Protein AF-A0A323U7I7-F1 (afdb_monomer)

Mean predicted aligned error: 14.24 Å

Solvent-accessible surface area (backbone atoms only — not comparable to full-atom values): 17109 Å² total; per-residue (Å²): 130,80,82,79,78,78,82,74,81,82,92,64,80,62,98,59,80,50,57,66,50,78,60,39,43,62,84,28,41,72,51,46,87,83,36,61,70,54,51,51,47,24,51,53,45,45,58,72,45,59,48,69,57,44,34,52,50,50,53,69,70,54,74,81,67,81,91,43,55,67,62,37,53,54,49,46,67,75,39,44,38,52,53,50,35,29,60,36,43,47,50,79,52,74,70,50,43,25,62,64,53,71,44,56,68,67,58,55,53,50,52,33,56,75,68,68,53,46,74,54,55,68,73,57,51,50,62,67,60,64,79,67,78,89,79,85,84,63,64,53,77,46,80,57,98,92,43,38,33,36,38,31,88,86,72,48,77,38,46,29,40,76,68,86,73,92,47,74,43,77,48,91,70,88,73,63,70,37,52,50,68,51,56,52,48,35,30,44,77,68,74,45,49,75,31,67,87,45,44,67,65,49,48,45,54,54,21,54,78,68,70,44,68,60,41,74,37,92,88,40,90,95,42,38,32,35,46,42,66,60,50,27,73,54,60,33,57,69,45,46,55,48,38,52,43,71,72,36,78,78,74,50,97,48,59,22,80,92,69,77,38,67,60,80,49,94,84,80,72,96,61,90,73,74,83,78,86,80,80,80,130

Secondary structure (DSSP, 8-state):
----PPPPPP----SS--HHHHTS-GGGBTTGGG-HHHHHHHHHHHHHS-HHHHHHHHHHHS--SGGGHHHHHHHHHHHHHHHHHHHHT-SS-HHHHHHHHT--HHHHHHHHHHTT--B--HHHHHHHTT-S--PPP-EEEEEETTEEEEEETTS-EEEEEE-SSS-EEE-SS---EEEHHHHHHHHHHTT-GGGTTTHHHHHHHHHHHTT---EE-SSSTT-EEEEHHHHHHHH-HHHHHHHHHHH-TT--TTEETTTTEETT-TTS--SPPPP------

Radius of gyration: 23.62 Å; Cα contacts (8 Å, |Δi|>4): 304; chains: 1; bounding box: 62×39×75 Å

Sequence (281 aa):
MPPTLCPLPPAGLPPTPPIWQHLIRWHEWLNRAEMPLLERQVWEFSYRMPPEAAIAHIRTWRPRGEIRSREASEFWAHHRAMALYALLARPGTFSALERDLGLSPSVLYHLLDDWKIKHITLDRLQRIQAEGHRGVYEGQLSWEGGCYLLRTDDWQVLQVRYTHYGTWVVDDEGGELLQGIHAVRAAALSGSARLKGDLIPLLRVIGAERGMRLLPHPKKSGEWLIPRALLEELFGPETIERVCRELNLCNCAFWSDARLGCGMGHKELTGPRCPDFGGLS

Foldseek 3Di:
DPPDPDDQPDDDQPPDQALLLLVFQVVQFPCCVVPVPLVVLLVSDSRRDDLLVLLVVLQVPADDDPVPPVVNVVVCVVCVSSLSNNQRSDADDSVVSCVSNVHDPVVVVVSCVVVVTRGDDLVVVCVVVVPDDDDDFDADWDDDPNFIWGQGPVRDTFTWDDLLPPDIDGCPDDADWDKVVLQCQLCVVSVNNSNNPCRVSSLCVSCVVVVRHWAADPPDPPMIIGGPVSSCSSRNPVSSVVSCCVQCVPVDSQRDSVVSGGNVPPPDDPDDDDPDPPDDD

pLDDT: mean 70.83, std 16.61, range [27.67, 93.12]

Nearest PDB structures (foldseek):
  3wtw-assembly1_C  TM=4.347E-01  e=4.589E+00  Homo sapiens
  6hk1-assembly1_A  TM=4.776E-01  e=6.651E+00  Methanothermococcus thermolithotrophicus

Structure (mmCIF, N/CA/C/O backbone):
data_AF-A0A323U7I7-F1
#
_entry.id   AF-A0A323U7I7-F1
#
loop_
_atom_site.group_PDB
_atom_site.id
_atom_site.type_symbol
_atom_site.label_atom_id
_atom_site.label_alt_id
_atom_site.label_comp_id
_atom_site.label_asym_id
_atom_site.label_entity_id
_atom_site.label_seq_id
_atom_site.pdbx_PDB_ins_code
_atom_site.Cartn_x
_atom_site.Cartn_y
_atom_site.Cartn_z
_atom_site.occupancy
_atom_site.B_iso_or_equiv
_atom_site.auth_seq_id
_atom_site.auth_comp_id
_atom_site.auth_asym_id
_atom_site.auth_atom_id
_atom_site.pdbx_PDB_model_num
ATOM 1 N N . MET A 1 1 ? 26.177 -8.627 -32.112 1.00 34.00 1 MET A N 1
ATOM 2 C CA . MET A 1 1 ? 26.061 -9.396 -30.855 1.00 34.00 1 MET A CA 1
ATOM 3 C C . MET A 1 1 ? 24.727 -9.034 -30.225 1.00 34.00 1 MET A C 1
ATOM 5 O O . MET A 1 1 ? 24.478 -7.838 -30.121 1.00 34.00 1 MET A O 1
ATOM 9 N N . PRO A 1 2 ? 23.848 -9.993 -29.889 1.00 32.19 2 PRO A N 1
ATOM 10 C CA . PRO A 1 2 ? 22.669 -9.672 -29.090 1.00 32.19 2 PRO A CA 1
ATOM 11 C C . PRO A 1 2 ? 23.139 -9.130 -27.729 1.00 32.19 2 PRO A C 1
ATOM 13 O O . PRO A 1 2 ? 24.162 -9.607 -27.227 1.00 32.19 2 PRO A O 1
ATOM 16 N N . PRO A 1 3 ? 22.464 -8.128 -27.142 1.00 36.62 3 PRO A N 1
ATOM 17 C CA . PRO A 1 3 ? 22.789 -7.689 -25.795 1.00 36.62 3 PRO A CA 1
ATOM 18 C C . PRO A 1 3 ? 22.603 -8.875 -24.849 1.00 36.62 3 PRO A C 1
ATOM 20 O O . PRO A 1 3 ? 21.540 -9.494 -24.803 1.00 36.62 3 PRO A O 1
ATOM 23 N N . THR A 1 4 ? 23.670 -9.224 -24.138 1.00 37.94 4 THR A N 1
ATOM 24 C CA . THR A 1 4 ? 23.668 -10.252 -23.104 1.00 37.94 4 THR A CA 1
ATOM 25 C C . THR A 1 4 ? 22.594 -9.887 -22.082 1.00 37.94 4 THR A C 1
ATOM 27 O O . THR A 1 4 ? 22.708 -8.865 -21.408 1.00 37.94 4 THR A O 1
ATOM 30 N N . LEU A 1 5 ? 21.529 -10.688 -22.001 1.00 42.25 5 LEU A N 1
ATOM 31 C CA . LEU A 1 5 ? 20.490 -10.541 -20.986 1.00 42.25 5 LEU A CA 1
ATOM 32 C C . LEU A 1 5 ? 21.161 -10.593 -19.608 1.00 42.25 5 LEU A C 1
ATOM 34 O O . LEU A 1 5 ? 21.779 -11.600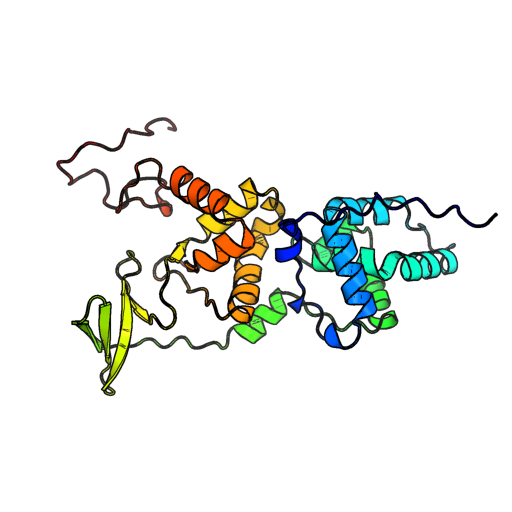 -19.255 1.00 42.25 5 LEU A O 1
ATOM 38 N N . CYS A 1 6 ? 21.085 -9.499 -18.847 1.00 44.69 6 CYS A N 1
ATOM 39 C CA . CYS A 1 6 ? 21.601 -9.475 -17.484 1.00 44.69 6 CYS A CA 1
ATOM 40 C C . CYS A 1 6 ? 20.821 -10.488 -16.629 1.00 44.69 6 CYS A C 1
ATOM 42 O O . CYS A 1 6 ? 19.587 -10.488 -16.663 1.00 44.69 6 CYS A O 1
ATOM 44 N N . PRO A 1 7 ? 21.507 -11.349 -15.860 1.00 46.31 7 PRO A N 1
ATOM 45 C CA . PRO A 1 7 ? 20.840 -12.376 -15.078 1.00 46.31 7 PRO A CA 1
ATOM 46 C C . PRO A 1 7 ? 20.005 -11.739 -13.962 1.00 46.31 7 PRO A C 1
ATOM 48 O O . PRO A 1 7 ? 20.488 -10.910 -13.191 1.00 46.31 7 PRO A O 1
ATOM 51 N N . LEU A 1 8 ? 18.737 -12.145 -13.879 1.00 53.31 8 LEU A N 1
ATOM 52 C CA . LEU A 1 8 ? 17.881 -11.869 -12.726 1.00 53.31 8 LEU A CA 1
ATOM 53 C C . LEU A 1 8 ? 18.436 -12.611 -11.491 1.00 53.31 8 LEU A C 1
ATOM 55 O O . LEU A 1 8 ? 18.995 -13.700 -11.647 1.00 53.31 8 LEU A O 1
ATOM 59 N N . PRO A 1 9 ? 18.275 -12.073 -10.266 1.00 47.00 9 PRO A N 1
ATOM 60 C CA . PRO A 1 9 ? 18.650 -12.789 -9.047 1.00 47.00 9 PRO A CA 1
ATOM 61 C C . PRO A 1 9 ? 17.881 -14.122 -8.919 1.00 47.00 9 PRO A C 1
ATOM 63 O O . PRO A 1 9 ? 16.760 -14.232 -9.436 1.00 47.00 9 PRO A O 1
ATOM 66 N N . PRO A 1 10 ? 18.470 -15.141 -8.260 1.00 49.22 10 PRO A N 1
ATOM 67 C CA . PRO A 1 10 ? 17.921 -16.494 -8.209 1.00 49.22 10 PRO A CA 1
ATOM 68 C C . PRO A 1 10 ? 16.535 -16.536 -7.556 1.00 49.22 10 PRO A C 1
ATOM 70 O O . PRO A 1 10 ? 16.264 -15.854 -6.569 1.00 49.22 10 PRO A O 1
ATOM 73 N N . ALA A 1 11 ? 15.655 -17.363 -8.122 1.00 50.25 11 ALA A N 1
ATOM 74 C CA . ALA A 1 11 ? 14.291 -17.553 -7.652 1.00 50.25 11 ALA A CA 1
ATOM 75 C C . ALA A 1 11 ? 14.265 -18.465 -6.414 1.00 50.25 11 ALA A C 1
ATOM 77 O O . ALA A 1 11 ? 14.278 -19.686 -6.531 1.00 50.25 11 ALA A O 1
ATOM 78 N N . GLY A 1 12 ? 14.205 -17.864 -5.229 1.00 51.09 12 GLY A N 1
ATOM 79 C CA . GLY A 1 12 ? 13.669 -18.503 -4.030 1.00 51.09 12 GLY A CA 1
ATOM 80 C C . GLY A 1 12 ? 12.435 -17.724 -3.598 1.00 51.09 12 GLY A C 1
ATOM 81 O O . GLY A 1 12 ? 12.554 -16.544 -3.281 1.00 51.09 12 GLY A O 1
ATOM 82 N N . LEU A 1 13 ? 11.252 -18.340 -3.634 1.00 49.47 13 LEU A N 1
ATOM 83 C CA . LEU A 1 13 ? 10.053 -17.730 -3.057 1.00 49.47 13 LEU A CA 1
ATOM 84 C C . LEU A 1 13 ? 10.169 -17.838 -1.527 1.00 49.47 13 LEU A C 1
ATOM 86 O O . LEU A 1 13 ? 10.257 -18.962 -1.025 1.00 49.47 13 LEU A O 1
ATOM 90 N N . PRO A 1 14 ? 10.211 -16.727 -0.772 1.00 52.16 14 PRO A N 1
ATOM 91 C CA . PRO A 1 14 ? 10.150 -16.796 0.681 1.00 52.16 14 PRO A CA 1
ATOM 92 C C . PRO A 1 14 ? 8.801 -17.404 1.125 1.00 52.16 14 PRO A C 1
ATOM 94 O O . PRO A 1 14 ? 7.787 -17.182 0.459 1.00 52.16 14 PRO A O 1
ATOM 97 N N . PRO A 1 15 ? 8.767 -18.163 2.239 1.00 52.19 15 PRO A N 1
ATOM 98 C CA . PRO A 1 15 ? 7.558 -18.839 2.731 1.00 52.19 15 PRO A CA 1
ATOM 99 C C . PRO A 1 15 ? 6.449 -17.861 3.147 1.00 52.19 15 PRO A C 1
ATOM 101 O O . PRO A 1 15 ? 5.277 -18.227 3.149 1.00 52.19 15 PRO A O 1
ATOM 104 N N . THR A 1 16 ? 6.820 -16.611 3.428 1.00 56.81 16 THR A N 1
ATOM 105 C CA . THR A 1 16 ? 5.910 -15.491 3.660 1.00 56.81 16 THR A CA 1
ATOM 106 C C . THR A 1 16 ? 6.245 -14.400 2.652 1.00 56.81 16 THR A C 1
ATOM 108 O O . THR A 1 16 ? 7.430 -14.085 2.479 1.00 56.81 16 THR A O 1
ATOM 111 N N . PRO A 1 17 ? 5.254 -13.818 1.961 1.00 63.44 17 PRO A N 1
ATOM 112 C CA . PRO A 1 17 ? 5.526 -12.702 1.081 1.00 63.44 17 PRO A CA 1
ATOM 113 C C . PRO A 1 17 ? 6.178 -11.538 1.828 1.00 63.44 17 PRO A C 1
ATOM 115 O O . PRO A 1 17 ? 5.821 -11.249 2.971 1.00 63.44 17 PRO A O 1
ATOM 118 N N . PRO A 1 18 ? 7.156 -10.865 1.208 1.00 72.38 18 PRO A N 1
ATOM 119 C CA . PRO A 1 18 ? 7.785 -9.729 1.844 1.00 72.38 18 PRO A CA 1
ATOM 120 C C . PRO A 1 18 ? 6.776 -8.593 2.010 1.00 72.38 18 PRO A C 1
ATOM 122 O O . PRO A 1 18 ? 5.910 -8.382 1.161 1.00 72.38 18 PRO A O 1
ATOM 125 N N . ILE A 1 19 ? 6.925 -7.813 3.080 1.00 73.38 19 ILE A N 1
ATOM 126 C CA . ILE A 1 19 ? 5.934 -6.807 3.474 1.00 73.38 19 ILE A CA 1
ATOM 127 C C . ILE A 1 19 ? 5.552 -5.820 2.364 1.00 73.38 19 ILE A C 1
ATOM 129 O O . ILE A 1 19 ? 4.391 -5.440 2.224 1.00 73.38 19 ILE A O 1
ATOM 133 N N . TRP A 1 20 ? 6.509 -5.428 1.523 1.00 74.38 20 TRP A N 1
ATOM 134 C CA . TRP A 1 20 ? 6.249 -4.493 0.432 1.00 74.38 20 TRP A CA 1
ATOM 135 C C . TRP A 1 20 ? 5.261 -5.037 -0.603 1.00 74.38 20 TRP A C 1
ATOM 137 O O . TRP A 1 20 ? 4.668 -4.239 -1.322 1.00 74.38 20 TRP A O 1
ATOM 147 N N . GLN A 1 21 ? 5.050 -6.354 -0.677 1.00 78.50 21 GLN A N 1
ATOM 148 C CA . GLN A 1 21 ? 4.052 -6.957 -1.553 1.00 78.50 21 GLN A CA 1
ATOM 149 C C . GLN A 1 21 ? 2.623 -6.619 -1.121 1.00 78.50 21 GLN A C 1
ATOM 151 O O . GLN A 1 21 ? 1.782 -6.304 -1.963 1.00 78.50 21 GLN A O 1
ATOM 156 N N . HIS A 1 22 ? 2.364 -6.624 0.186 1.00 72.94 22 HIS A N 1
ATOM 157 C CA . HIS A 1 22 ? 1.068 -6.232 0.736 1.00 72.94 22 HIS A CA 1
ATOM 158 C C . HIS A 1 22 ? 0.767 -4.745 0.527 1.00 72.94 22 HIS A C 1
ATOM 160 O O . HIS A 1 22 ? -0.376 -4.312 0.622 1.00 72.94 22 HIS A O 1
ATOM 166 N N . LEU A 1 23 ? 1.802 -3.963 0.224 1.00 75.81 23 LEU A N 1
ATOM 167 C CA . LEU A 1 23 ? 1.734 -2.519 0.045 1.00 75.81 23 LEU A CA 1
ATOM 168 C C . LEU A 1 23 ? 1.791 -2.120 -1.441 1.00 75.81 23 LEU A C 1
ATOM 170 O O . LEU A 1 23 ? 1.942 -0.941 -1.764 1.00 75.81 23 LEU A O 1
ATOM 174 N N . ILE A 1 24 ? 1.654 -3.093 -2.351 1.00 85.50 24 ILE A N 1
ATOM 175 C CA . ILE A 1 24 ? 1.466 -2.842 -3.781 1.00 85.50 24 ILE A CA 1
ATOM 176 C C . ILE A 1 24 ? 0.054 -2.305 -4.006 1.00 85.50 24 ILE A C 1
ATOM 178 O O . ILE A 1 24 ? -0.938 -2.877 -3.555 1.00 85.50 24 ILE A O 1
ATOM 182 N N . ARG A 1 25 ? -0.048 -1.220 -4.773 1.00 83.69 25 ARG A N 1
ATOM 183 C CA . ARG A 1 25 ? -1.313 -0.558 -5.106 1.00 83.69 25 ARG A CA 1
ATOM 184 C C . ARG A 1 25 ? -2.086 -1.287 -6.202 1.00 83.69 25 ARG A C 1
ATOM 186 O O . ARG A 1 25 ? -2.377 -0.717 -7.247 1.00 83.69 25 ARG A O 1
ATOM 193 N N . TRP A 1 26 ? -2.416 -2.557 -5.986 1.00 83.12 26 TRP A N 1
ATOM 194 C CA . TRP A 1 26 ? -3.124 -3.382 -6.971 1.00 83.12 26 TRP A CA 1
ATOM 195 C C . TRP A 1 26 ? -4.449 -2.768 -7.439 1.00 83.12 26 TRP A C 1
ATOM 197 O O . TRP A 1 26 ? -4.767 -2.840 -8.622 1.00 83.12 26 TRP A O 1
ATOM 207 N N . HIS A 1 27 ? -5.164 -2.093 -6.540 1.00 77.12 27 HIS A N 1
ATOM 208 C CA . HIS A 1 27 ? -6.404 -1.362 -6.822 1.00 77.12 27 HIS A CA 1
ATOM 209 C C . HIS A 1 27 ? -6.248 -0.220 -7.835 1.00 77.12 27 HIS A C 1
ATOM 211 O O . HIS A 1 27 ? -7.225 0.208 -8.443 1.00 77.12 27 HIS A O 1
ATOM 217 N N . GLU A 1 28 ? -5.033 0.296 -8.034 1.00 79.44 28 GLU A N 1
ATOM 218 C CA . GLU A 1 28 ? -4.779 1.322 -9.040 1.00 79.44 28 GLU A CA 1
ATOM 219 C C . GLU A 1 28 ? -4.731 0.751 -10.469 1.00 79.44 28 GLU A C 1
ATOM 221 O O . GLU A 1 28 ? -4.793 1.517 -11.429 1.00 79.44 28 GLU A O 1
ATOM 226 N N . TRP A 1 29 ? -4.650 -0.576 -10.640 1.00 84.50 29 TRP A N 1
ATOM 227 C CA . TRP A 1 29 ? -4.684 -1.253 -11.939 1.00 84.50 29 TRP A CA 1
ATOM 228 C C . TRP A 1 29 ? -6.068 -1.863 -12.205 1.00 84.50 29 TRP A C 1
ATOM 230 O O . TRP A 1 29 ? -6.365 -3.002 -11.848 1.00 84.50 29 TRP A O 1
ATOM 240 N N . LEU A 1 30 ? -6.917 -1.098 -12.892 1.00 76.38 30 LEU A N 1
ATOM 241 C CA . LEU A 1 30 ? -8.350 -1.382 -13.023 1.00 76.38 30 LEU A CA 1
ATOM 242 C C . LEU A 1 30 ? -8.676 -2.619 -13.864 1.00 76.38 30 LEU A C 1
ATOM 244 O O . LEU A 1 30 ? -9.660 -3.299 -13.599 1.00 76.38 30 LEU A O 1
ATOM 248 N N . ASN A 1 31 ? -7.874 -2.910 -14.888 1.00 80.69 31 ASN A N 1
ATOM 249 C CA . ASN A 1 31 ? -8.093 -4.050 -15.779 1.00 80.69 31 ASN A CA 1
ATOM 250 C C . ASN A 1 31 ? -7.099 -5.194 -15.563 1.00 80.69 31 ASN A C 1
ATOM 252 O O . ASN A 1 31 ? -6.812 -5.959 -16.480 1.00 80.69 31 ASN A O 1
ATOM 256 N N . ARG A 1 32 ? -6.572 -5.325 -14.344 1.00 85.50 32 ARG A N 1
ATOM 257 C CA . ARG A 1 32 ? -5.625 -6.384 -13.975 1.00 85.50 32 ARG A CA 1
ATOM 258 C C . ARG A 1 32 ? -6.125 -7.788 -14.328 1.00 85.50 32 ARG A C 1
ATOM 260 O O . ARG A 1 32 ? -5.373 -8.569 -14.901 1.00 85.50 32 ARG A O 1
ATOM 267 N N . ALA A 1 33 ? -7.402 -8.073 -14.064 1.00 78.19 33 ALA A N 1
ATOM 268 C CA . ALA A 1 33 ? -8.018 -9.374 -14.342 1.00 78.19 33 ALA A CA 1
ATOM 269 C C . ALA A 1 33 ? -8.031 -9.747 -15.840 1.00 78.19 33 ALA A C 1
ATOM 271 O O . ALA A 1 33 ? -8.082 -10.925 -16.180 1.00 78.19 33 ALA A O 1
ATOM 272 N N . GLU A 1 34 ? -7.937 -8.762 -16.741 1.00 87.19 34 GLU A N 1
ATOM 273 C CA . GLU A 1 34 ? -7.830 -8.981 -18.190 1.00 87.19 34 GLU A CA 1
ATOM 274 C C . GLU A 1 34 ? -6.396 -9.381 -18.614 1.00 87.19 34 GLU A C 1
ATOM 276 O O . GLU A 1 34 ? -6.167 -9.735 -19.770 1.00 87.19 34 GLU A O 1
ATOM 281 N N . MET A 1 35 ? -5.408 -9.322 -17.706 1.00 91.06 35 MET A N 1
ATOM 282 C CA . MET A 1 35 ? -3.974 -9.476 -17.998 1.00 91.06 35 MET A CA 1
ATOM 283 C C . MET A 1 35 ? -3.236 -10.429 -17.027 1.00 91.06 35 MET A C 1
ATOM 285 O O . MET A 1 35 ? -2.207 -10.054 -16.450 1.00 91.06 35 MET A O 1
ATOM 289 N N . PRO A 1 36 ? -3.677 -11.693 -16.878 1.00 90.44 36 PRO A N 1
ATOM 290 C CA . PRO A 1 36 ? -3.188 -12.603 -15.833 1.00 90.44 36 PRO A CA 1
ATOM 291 C C . PRO A 1 36 ? -1.689 -12.938 -15.929 1.00 90.44 36 PRO A C 1
ATOM 293 O O . PRO A 1 36 ? -1.016 -13.104 -14.912 1.00 90.44 36 PRO A O 1
ATOM 296 N N . LEU A 1 37 ? -1.128 -13.011 -17.143 1.00 90.88 37 LEU A N 1
ATOM 297 C CA . LEU A 1 37 ? 0.307 -13.268 -17.329 1.00 90.88 37 LEU A CA 1
ATOM 298 C C . LEU A 1 37 ? 1.169 -12.100 -16.840 1.00 90.88 37 LEU A C 1
ATOM 300 O O . LEU A 1 37 ? 2.195 -12.320 -16.199 1.00 90.88 37 LEU A O 1
ATOM 304 N N . LEU A 1 38 ? 0.747 -10.865 -17.118 1.00 92.31 38 LEU A N 1
ATOM 305 C CA . LEU A 1 38 ? 1.474 -9.679 -16.678 1.00 92.31 38 LEU A CA 1
ATOM 306 C C . LEU A 1 38 ? 1.356 -9.499 -15.165 1.00 92.31 38 LEU A C 1
ATOM 308 O O . LEU A 1 38 ? 2.350 -9.186 -14.516 1.00 92.31 38 LEU A O 1
ATOM 312 N N . GLU A 1 39 ? 0.171 -9.745 -14.600 1.00 91.12 39 GLU A N 1
ATOM 313 C CA . GLU A 1 39 ? -0.023 -9.762 -13.150 1.00 91.12 39 GLU A CA 1
ATOM 314 C C . GLU A 1 39 ? 0.956 -10.736 -12.484 1.00 91.12 39 GLU A C 1
ATOM 316 O O . GLU A 1 39 ? 1.694 -10.336 -11.584 1.00 91.12 39 GLU A O 1
ATOM 321 N N . ARG A 1 40 ? 1.043 -11.978 -12.978 1.00 89.56 40 ARG A N 1
ATOM 322 C CA . ARG A 1 40 ? 1.982 -12.979 -12.454 1.00 89.56 40 ARG A CA 1
ATOM 323 C C . ARG A 1 40 ? 3.432 -12.492 -12.486 1.00 89.56 40 ARG A C 1
ATOM 325 O O . ARG A 1 40 ? 4.155 -12.676 -11.514 1.00 89.56 40 ARG A O 1
ATOM 332 N N . GLN A 1 41 ? 3.855 -11.843 -13.568 1.00 92.44 41 GLN A N 1
ATOM 333 C CA . GLN A 1 41 ? 5.214 -11.305 -13.679 1.00 92.44 41 GLN A CA 1
ATOM 334 C C . GLN A 1 41 ? 5.475 -10.170 -12.678 1.00 92.44 41 GLN A C 1
ATOM 336 O O . GLN A 1 41 ? 6.542 -10.128 -12.068 1.00 92.44 41 GLN A O 1
ATOM 341 N N . VAL A 1 42 ? 4.511 -9.264 -12.469 1.00 92.25 42 VAL A N 1
ATOM 342 C CA . VAL A 1 42 ? 4.605 -8.211 -11.438 1.00 92.25 42 VAL A CA 1
ATOM 343 C C . VAL A 1 42 ? 4.715 -8.838 -10.046 1.00 92.25 42 VAL A C 1
ATOM 345 O O . VAL A 1 42 ? 5.565 -8.434 -9.248 1.00 92.25 42 VAL A O 1
ATOM 348 N N . TRP A 1 43 ? 3.906 -9.864 -9.772 1.00 89.12 43 TRP A N 1
ATOM 349 C CA . TRP A 1 43 ? 3.987 -10.653 -8.545 1.00 89.12 43 TRP A CA 1
ATOM 350 C C . TRP A 1 43 ? 5.371 -11.280 -8.360 1.00 89.12 43 TRP A C 1
ATOM 352 O O . TRP A 1 43 ? 5.959 -11.149 -7.289 1.00 89.12 43 TRP A O 1
ATOM 362 N N . GLU A 1 44 ? 5.946 -11.894 -9.391 1.00 89.38 44 GLU A N 1
ATOM 363 C CA . GLU A 1 44 ? 7.292 -12.470 -9.314 1.00 89.38 44 GLU A CA 1
ATOM 364 C C . GLU A 1 44 ? 8.363 -11.431 -8.960 1.00 89.38 44 GLU A C 1
ATOM 366 O O . GLU A 1 44 ? 9.231 -11.715 -8.132 1.00 89.38 44 GLU A O 1
ATOM 371 N N . PHE A 1 45 ? 8.298 -10.216 -9.517 1.00 90.12 45 PHE A N 1
ATOM 372 C CA . PHE A 1 45 ? 9.222 -9.143 -9.133 1.00 90.12 45 PHE A CA 1
ATOM 373 C C . PHE A 1 45 ? 9.089 -8.770 -7.659 1.00 90.12 45 PHE A C 1
ATOM 375 O O . PHE A 1 45 ? 10.109 -8.619 -6.986 1.00 90.12 45 PHE A O 1
ATOM 382 N N . SER A 1 46 ? 7.860 -8.711 -7.140 1.00 87.31 46 SER A N 1
ATOM 383 C CA . SER A 1 46 ? 7.620 -8.383 -5.733 1.00 87.31 46 SER A CA 1
ATOM 384 C C . SER A 1 46 ? 8.234 -9.378 -4.748 1.00 87.31 46 SER A C 1
ATOM 386 O O . SER A 1 46 ? 8.621 -8.979 -3.655 1.00 87.31 46 SER A O 1
ATOM 388 N N . TYR A 1 47 ? 8.375 -10.649 -5.133 1.00 83.81 47 TYR A N 1
ATOM 389 C CA . TYR A 1 47 ? 9.047 -11.654 -4.307 1.00 83.81 47 TYR A CA 1
ATOM 390 C C . TYR A 1 47 ? 10.571 -11.594 -4.405 1.00 83.81 47 TYR A C 1
ATOM 392 O O . TYR A 1 47 ? 11.263 -11.977 -3.466 1.00 83.81 47 TYR A O 1
ATOM 400 N N . ARG A 1 48 ? 11.104 -11.154 -5.549 1.00 85.38 48 ARG A N 1
ATOM 401 C CA . ARG A 1 48 ? 12.542 -11.226 -5.839 1.00 85.38 48 ARG A CA 1
ATOM 402 C C . ARG A 1 48 ? 13.323 -10.019 -5.347 1.00 85.38 48 ARG A C 1
ATOM 404 O O . ARG A 1 48 ? 14.513 -10.149 -5.077 1.00 85.38 48 ARG A O 1
ATOM 411 N N . MET A 1 49 ? 12.705 -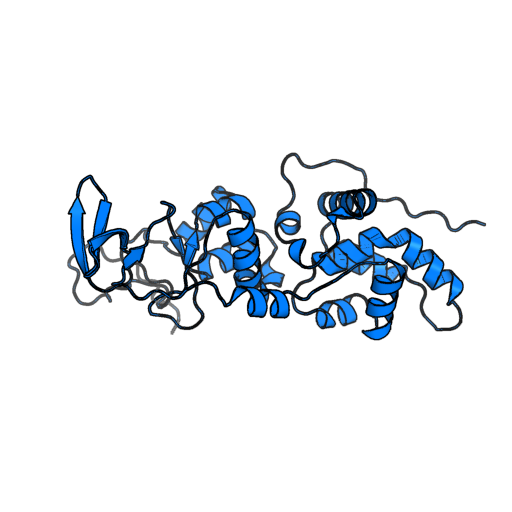8.841 -5.307 1.00 87.00 49 MET A N 1
ATOM 412 C CA . MET A 1 49 ? 13.422 -7.609 -4.994 1.00 87.00 49 MET A CA 1
ATOM 413 C C . MET A 1 49 ? 12.514 -6.544 -4.382 1.00 87.00 49 MET A C 1
ATOM 415 O O . MET A 1 49 ? 11.316 -6.538 -4.658 1.00 87.00 49 MET A O 1
ATOM 419 N N . PRO A 1 50 ? 13.078 -5.621 -3.585 1.00 86.00 50 PRO A N 1
ATOM 420 C CA . PRO A 1 50 ? 12.350 -4.450 -3.127 1.00 86.00 50 PRO A CA 1
ATOM 421 C C . PRO A 1 50 ? 12.104 -3.453 -4.282 1.00 86.00 50 PRO A C 1
ATOM 423 O O . PRO A 1 50 ? 12.856 -3.441 -5.266 1.00 86.00 50 PRO A O 1
ATOM 426 N N . PRO A 1 51 ? 11.096 -2.567 -4.170 1.00 86.75 51 PRO A N 1
ATOM 427 C CA . PRO A 1 51 ? 10.743 -1.595 -5.213 1.00 86.75 51 PRO A CA 1
ATOM 428 C C . PRO A 1 51 ? 11.897 -0.677 -5.629 1.00 86.75 51 PRO A C 1
ATOM 430 O O . PRO A 1 51 ? 12.060 -0.362 -6.808 1.00 86.75 51 PRO A O 1
ATOM 433 N N . GLU A 1 52 ? 12.736 -0.280 -4.676 1.00 85.81 52 GLU A N 1
ATOM 434 C CA . GLU A 1 52 ? 13.888 0.595 -4.895 1.00 85.81 52 GLU A CA 1
ATOM 435 C C . GLU A 1 52 ? 14.915 -0.055 -5.826 1.00 85.81 52 GLU A C 1
ATOM 437 O O . GLU A 1 52 ? 15.512 0.623 -6.663 1.00 85.81 52 GLU A O 1
ATOM 442 N N . ALA A 1 53 ? 15.085 -1.377 -5.732 1.00 88.50 53 ALA A N 1
ATOM 443 C CA . ALA A 1 53 ? 15.981 -2.125 -6.606 1.00 88.50 53 ALA A CA 1
ATOM 444 C C . ALA A 1 53 ? 15.440 -2.193 -8.042 1.00 88.50 53 ALA A C 1
ATOM 446 O O . ALA A 1 53 ? 16.210 -2.031 -8.990 1.00 88.50 53 ALA A O 1
ATOM 447 N N . ALA A 1 54 ? 14.123 -2.350 -8.214 1.00 89.69 54 ALA A N 1
ATOM 448 C CA . ALA A 1 54 ? 13.487 -2.303 -9.531 1.00 89.69 54 ALA A CA 1
ATOM 449 C C . ALA A 1 54 ? 13.640 -0.917 -10.186 1.00 89.69 54 ALA A C 1
ATOM 451 O O . A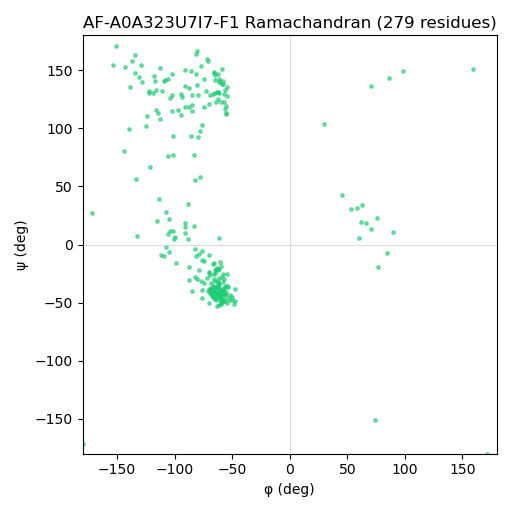LA A 1 54 ? 14.037 -0.813 -11.348 1.00 89.69 54 ALA A O 1
ATOM 452 N N . ILE A 1 55 ? 13.411 0.159 -9.423 1.00 88.75 55 ILE A N 1
ATOM 453 C CA . ILE A 1 55 ? 13.627 1.542 -9.878 1.00 88.75 55 ILE A CA 1
ATOM 454 C C . ILE A 1 55 ? 15.092 1.750 -10.278 1.00 88.75 55 ILE A C 1
ATOM 456 O O . ILE A 1 55 ? 15.372 2.233 -11.377 1.00 88.75 55 ILE A O 1
ATOM 460 N N . ALA A 1 56 ? 16.038 1.364 -9.417 1.00 88.12 56 ALA A N 1
ATOM 461 C CA . ALA A 1 56 ? 17.468 1.506 -9.683 1.00 88.12 56 ALA A CA 1
ATOM 462 C C . ALA A 1 56 ? 17.901 0.741 -10.944 1.00 88.12 56 ALA A C 1
ATOM 464 O O . ALA A 1 56 ? 18.681 1.265 -11.745 1.00 88.12 56 ALA A O 1
ATOM 465 N N . HIS A 1 57 ? 17.349 -0.456 -11.159 1.00 89.94 57 HIS A N 1
ATOM 466 C CA . HIS A 1 57 ? 17.595 -1.250 -12.357 1.00 89.94 57 HIS A CA 1
ATOM 467 C C . HIS A 1 57 ? 17.131 -0.508 -13.617 1.00 89.94 57 HIS A C 1
ATOM 469 O O . HIS A 1 57 ? 17.926 -0.288 -14.533 1.00 89.94 57 HIS A O 1
ATOM 475 N N . ILE A 1 58 ? 15.883 -0.031 -13.633 1.00 89.69 58 ILE A N 1
ATOM 476 C CA . ILE A 1 58 ? 15.326 0.709 -14.773 1.00 89.69 58 ILE A CA 1
ATOM 477 C C . ILE A 1 58 ? 16.148 1.970 -15.063 1.00 89.69 58 ILE A C 1
ATOM 479 O O . ILE A 1 58 ? 16.524 2.206 -16.209 1.00 89.69 58 ILE A O 1
ATOM 483 N N . ARG A 1 59 ? 16.489 2.770 -14.045 1.00 87.00 59 ARG A N 1
ATOM 484 C CA . ARG A 1 59 ? 17.264 4.014 -14.227 1.00 87.00 59 ARG A CA 1
ATOM 485 C C . ARG A 1 59 ? 18.655 3.802 -14.817 1.00 87.00 59 ARG A C 1
ATOM 487 O O . ARG A 1 59 ? 19.165 4.697 -15.501 1.00 87.00 59 ARG A O 1
ATOM 494 N N . THR A 1 60 ? 19.278 2.680 -14.467 1.00 87.31 60 THR A N 1
ATOM 495 C CA . THR A 1 60 ? 20.644 2.336 -14.872 1.00 87.31 60 THR A CA 1
ATOM 496 C C . THR A 1 60 ? 20.683 1.879 -16.323 1.00 87.31 60 THR A C 1
ATOM 498 O O . THR A 1 60 ? 21.528 2.345 -17.082 1.00 87.31 60 THR A O 1
ATOM 501 N N . TRP A 1 61 ? 19.755 1.005 -16.715 1.00 87.31 61 TRP A N 1
ATOM 502 C CA . TRP A 1 61 ? 19.824 0.290 -17.993 1.00 87.31 61 TRP A CA 1
ATOM 503 C C . TRP A 1 61 ? 18.969 0.884 -19.107 1.00 87.31 61 TRP A C 1
ATOM 505 O O . TRP A 1 61 ? 19.180 0.570 -20.278 1.00 87.31 61 TRP A O 1
ATOM 515 N N . ARG A 1 62 ? 18.012 1.752 -18.771 1.00 85.69 62 ARG A N 1
ATOM 516 C CA . ARG A 1 62 ? 17.155 2.390 -19.766 1.00 85.69 62 ARG A CA 1
ATOM 517 C C . ARG A 1 62 ? 17.987 3.247 -20.740 1.00 85.69 62 ARG A C 1
ATOM 519 O O . ARG A 1 62 ? 18.723 4.133 -20.287 1.00 85.69 62 ARG A O 1
ATOM 526 N N . PRO A 1 63 ? 17.791 3.091 -22.063 1.00 83.00 63 PRO A N 1
ATOM 527 C CA . PRO A 1 63 ? 18.378 3.978 -23.065 1.00 83.00 63 PRO A CA 1
ATOM 528 C C . PRO A 1 63 ? 17.998 5.451 -22.828 1.00 83.00 63 PRO A C 1
ATOM 530 O O . PRO A 1 63 ? 16.829 5.779 -22.601 1.00 83.00 63 PRO A O 1
ATOM 533 N N . ARG A 1 64 ? 18.984 6.357 -22.879 1.00 74.88 64 ARG A N 1
ATOM 534 C CA . ARG A 1 64 ? 18.785 7.812 -22.742 1.00 74.88 64 ARG A CA 1
ATOM 535 C C . ARG A 1 64 ? 18.989 8.516 -24.087 1.00 74.88 64 ARG A C 1
ATOM 537 O O . ARG A 1 64 ? 19.911 8.174 -24.822 1.00 74.88 64 ARG A O 1
ATOM 544 N N . GLY A 1 65 ? 18.164 9.531 -24.354 1.00 64.06 65 GLY A N 1
ATOM 545 C CA . GLY A 1 65 ? 18.226 10.374 -25.556 1.00 64.06 65 GLY A CA 1
ATOM 546 C C . GLY A 1 65 ? 17.242 9.970 -26.662 1.00 64.06 65 GLY A C 1
ATOM 547 O O . GLY A 1 65 ? 16.913 8.798 -26.823 1.00 64.06 65 GLY A O 1
ATOM 548 N N . GLU A 1 66 ? 16.779 10.958 -27.434 1.00 53.91 66 GLU A N 1
ATOM 549 C CA . GLU A 1 66 ? 15.761 10.806 -28.493 1.00 53.91 66 GLU A CA 1
ATOM 550 C C . GLU A 1 66 ? 16.227 9.935 -29.675 1.00 53.91 66 GLU A C 1
ATOM 552 O O . GLU A 1 66 ? 15.420 9.279 -30.329 1.00 53.91 66 GLU A O 1
ATOM 557 N N . ILE A 1 67 ? 17.542 9.851 -29.904 1.00 53.31 67 ILE A N 1
ATOM 558 C CA . ILE A 1 67 ? 18.164 9.139 -31.039 1.00 53.31 67 ILE A CA 1
ATOM 559 C C . ILE A 1 67 ? 17.944 7.611 -30.974 1.00 53.31 67 ILE A C 1
ATOM 561 O O . ILE A 1 67 ? 18.081 6.912 -31.974 1.00 53.31 67 ILE A O 1
ATOM 565 N N . ARG A 1 68 ? 17.548 7.071 -29.815 1.00 67.19 68 ARG A N 1
ATOM 566 C CA . ARG A 1 68 ? 17.401 5.627 -29.560 1.00 67.19 68 ARG A CA 1
ATOM 567 C C . ARG A 1 68 ? 15.948 5.212 -29.321 1.00 67.19 68 ARG A C 1
ATOM 569 O O . ARG A 1 68 ? 15.671 4.367 -28.475 1.00 67.19 68 ARG A O 1
ATOM 576 N N . SER A 1 69 ? 15.012 5.800 -30.069 1.00 68.19 69 SER A N 1
ATOM 577 C CA . SER A 1 69 ? 13.571 5.530 -29.927 1.00 68.19 69 SER A CA 1
ATOM 578 C C . SER A 1 69 ? 13.230 4.032 -30.018 1.00 68.19 69 SER A C 1
ATOM 580 O O . SER A 1 69 ? 12.550 3.510 -29.138 1.00 68.19 69 SER A O 1
ATOM 582 N N . ARG A 1 70 ? 13.795 3.303 -30.994 1.00 72.56 70 ARG A N 1
ATOM 583 C CA . ARG A 1 70 ? 13.577 1.852 -31.139 1.00 72.56 70 ARG A CA 1
ATOM 584 C C . ARG A 1 70 ? 14.134 1.036 -29.967 1.00 72.56 70 ARG A C 1
ATOM 586 O O . ARG A 1 70 ? 13.437 0.167 -29.453 1.00 72.56 70 ARG A O 1
ATOM 593 N N . GLU A 1 71 ? 15.355 1.333 -29.521 1.00 79.81 71 GLU A N 1
ATOM 594 C CA . GLU A 1 71 ? 15.963 0.656 -28.362 1.00 79.81 71 GLU A CA 1
ATOM 595 C C . GLU A 1 71 ? 15.159 0.922 -27.082 1.00 79.81 71 GLU A C 1
ATOM 597 O O . GLU A 1 71 ? 15.008 0.034 -26.247 1.00 79.81 71 GLU A O 1
ATOM 602 N N . ALA A 1 72 ? 14.607 2.130 -26.930 1.00 80.44 72 ALA A N 1
ATOM 603 C CA . ALA A 1 72 ? 13.741 2.469 -25.808 1.00 80.44 72 ALA A CA 1
ATOM 604 C C . ALA A 1 72 ? 12.427 1.670 -25.847 1.00 80.44 72 ALA A C 1
ATOM 606 O O . ALA A 1 72 ? 12.037 1.107 -24.825 1.00 80.44 72 ALA A O 1
ATOM 607 N N . SER A 1 73 ? 11.769 1.562 -27.005 1.00 80.88 73 SER A N 1
ATOM 608 C CA . SER A 1 73 ? 10.556 0.747 -27.163 1.00 80.88 73 SER A CA 1
ATOM 609 C C . SER A 1 73 ? 10.809 -0.732 -26.859 1.00 80.88 73 SER A C 1
ATOM 611 O O . SER A 1 73 ? 10.049 -1.347 -26.110 1.00 80.88 73 SER A O 1
ATOM 613 N N . GLU A 1 74 ? 11.900 -1.298 -27.381 1.00 85.88 74 GLU A N 1
ATOM 614 C CA . GLU A 1 74 ? 12.293 -2.683 -27.101 1.00 85.88 74 GLU A CA 1
ATOM 615 C C . GLU A 1 74 ? 12.615 -2.879 -25.611 1.00 85.88 74 GLU A C 1
ATOM 617 O O . GLU A 1 74 ? 12.147 -3.845 -25.005 1.00 85.88 74 GLU A O 1
ATOM 622 N N . PHE A 1 75 ? 13.333 -1.943 -24.981 1.00 89.25 75 PHE A N 1
ATOM 623 C CA . PHE A 1 75 ? 13.618 -1.977 -23.545 1.00 89.25 75 PHE A CA 1
ATOM 624 C C . PHE A 1 75 ? 12.331 -2.037 -22.712 1.00 89.25 75 PHE A C 1
ATOM 626 O O . PHE A 1 75 ? 12.204 -2.893 -21.834 1.00 89.25 75 PHE A O 1
ATOM 633 N N . TRP A 1 76 ? 11.361 -1.167 -23.004 1.00 88.00 76 TRP A N 1
ATOM 634 C CA . TRP A 1 76 ? 10.091 -1.104 -22.282 1.00 88.00 76 TRP A CA 1
ATOM 635 C C . TRP A 1 76 ? 9.222 -2.341 -22.482 1.00 88.00 76 TRP A C 1
ATOM 637 O O . TRP A 1 76 ? 8.587 -2.782 -21.529 1.00 88.00 76 TRP A O 1
ATOM 647 N N . ALA A 1 77 ? 9.228 -2.941 -23.673 1.00 87.25 77 ALA A N 1
ATOM 648 C CA . ALA A 1 77 ? 8.529 -4.200 -23.915 1.00 87.25 77 ALA A CA 1
ATOM 649 C C . ALA A 1 77 ? 9.075 -5.334 -23.028 1.00 87.25 77 ALA A C 1
ATOM 651 O O . ALA A 1 77 ? 8.296 -6.065 -22.417 1.00 87.25 77 ALA A O 1
ATOM 652 N N . HIS A 1 78 ? 10.402 -5.433 -22.890 1.00 88.50 78 HIS A N 1
ATOM 653 C CA . HIS A 1 78 ? 11.048 -6.458 -22.062 1.00 88.50 78 HIS A CA 1
ATOM 654 C C . HIS A 1 78 ? 10.919 -6.192 -20.555 1.00 88.50 78 HIS A C 1
ATOM 656 O O . HIS A 1 78 ? 10.808 -7.132 -19.772 1.00 88.50 78 HIS A O 1
ATOM 662 N N . HIS A 1 79 ? 10.902 -4.924 -20.134 1.00 90.81 79 HIS A N 1
ATOM 663 C CA . HIS A 1 79 ? 10.862 -4.535 -18.716 1.00 90.81 79 HIS A CA 1
ATOM 664 C C . HIS A 1 79 ? 9.472 -4.106 -18.239 1.00 90.81 79 HIS A C 1
ATOM 666 O O . HIS A 1 79 ? 9.336 -3.589 -17.130 1.00 90.81 79 HIS A O 1
ATOM 672 N N . ARG A 1 80 ? 8.429 -4.347 -19.041 1.00 91.62 80 ARG A N 1
ATOM 673 C CA . ARG A 1 80 ? 7.044 -3.938 -18.773 1.00 91.62 80 ARG A CA 1
ATOM 674 C C . ARG A 1 80 ? 6.577 -4.300 -17.362 1.00 91.62 80 ARG A C 1
ATOM 676 O O . ARG A 1 80 ? 6.088 -3.441 -16.637 1.00 91.62 80 ARG A O 1
ATOM 683 N N . ALA A 1 81 ? 6.757 -5.554 -16.954 1.00 93.12 81 ALA A N 1
ATOM 684 C CA . ALA A 1 81 ? 6.339 -6.031 -15.636 1.00 93.12 81 ALA A CA 1
ATOM 685 C C . ALA A 1 81 ? 7.135 -5.394 -14.483 1.00 93.12 81 ALA A C 1
ATOM 687 O O . ALA A 1 81 ? 6.556 -5.043 -13.460 1.00 93.12 81 ALA A O 1
ATOM 688 N N . MET A 1 82 ? 8.443 -5.184 -14.653 1.00 93.00 82 MET A N 1
ATOM 689 C CA . MET A 1 82 ? 9.277 -4.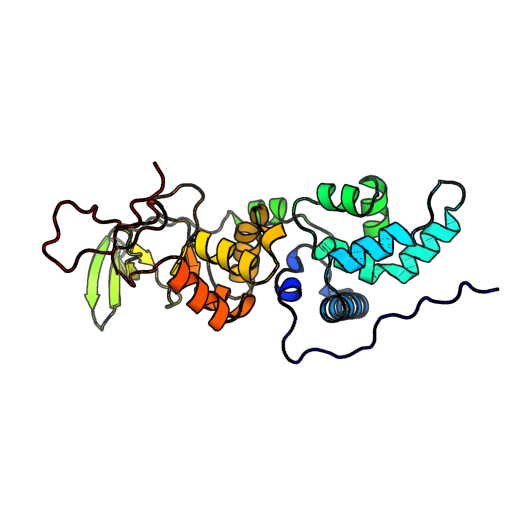519 -13.646 1.00 93.00 82 MET A CA 1
ATOM 690 C C . MET A 1 82 ? 8.913 -3.035 -13.510 1.00 93.00 82 MET A C 1
ATOM 692 O O . MET A 1 82 ? 8.843 -2.512 -12.401 1.00 93.00 82 MET A O 1
ATOM 696 N N . ALA A 1 83 ? 8.643 -2.364 -14.632 1.00 90.31 83 ALA A N 1
ATOM 697 C CA . ALA A 1 83 ? 8.196 -0.975 -14.652 1.00 90.31 83 ALA A CA 1
ATOM 698 C C . ALA A 1 83 ? 6.823 -0.820 -13.989 1.00 90.31 83 ALA A C 1
ATOM 700 O O . ALA A 1 83 ? 6.624 0.088 -13.183 1.00 90.31 83 ALA A O 1
ATOM 701 N N . LEU A 1 84 ? 5.900 -1.743 -14.268 1.00 91.56 84 LEU A N 1
ATOM 702 C CA . LEU A 1 84 ? 4.590 -1.775 -13.629 1.00 91.56 84 LEU A CA 1
ATOM 703 C C . LEU A 1 84 ? 4.695 -2.083 -12.128 1.00 91.56 84 LEU A C 1
ATOM 705 O O . LEU A 1 84 ? 4.025 -1.435 -11.332 1.00 91.56 84 LEU A O 1
ATOM 709 N N . TYR A 1 85 ? 5.582 -2.994 -11.721 1.00 92.25 85 TYR A N 1
ATOM 710 C CA . TYR A 1 85 ? 5.887 -3.236 -10.309 1.00 92.25 85 TYR A CA 1
ATOM 711 C C . TYR A 1 85 ? 6.405 -1.972 -9.611 1.00 92.25 85 TYR A C 1
ATOM 713 O O . TYR A 1 85 ? 5.863 -1.581 -8.579 1.00 92.25 85 TYR A O 1
ATOM 721 N N . ALA A 1 86 ? 7.393 -1.289 -10.199 1.00 89.94 86 ALA A N 1
ATOM 722 C CA . ALA A 1 86 ? 7.921 -0.034 -9.667 1.00 89.94 86 ALA A CA 1
ATOM 723 C C . ALA A 1 86 ? 6.823 1.036 -9.538 1.00 89.94 86 ALA A C 1
ATOM 725 O O . ALA A 1 86 ? 6.761 1.737 -8.528 1.00 89.94 86 ALA A O 1
ATOM 726 N N . LEU A 1 87 ? 5.921 1.116 -10.523 1.00 88.00 87 LEU A N 1
ATOM 727 C CA . LEU A 1 87 ? 4.773 2.014 -10.491 1.00 88.00 87 LEU A CA 1
ATOM 728 C C . LEU A 1 87 ? 3.810 1.689 -9.351 1.00 88.00 87 LEU A C 1
ATOM 730 O O . LEU A 1 87 ? 3.464 2.576 -8.571 1.00 88.00 87 LEU A O 1
ATOM 734 N N . LEU A 1 88 ? 3.369 0.441 -9.239 1.00 87.12 88 LEU A N 1
ATOM 735 C CA . LEU A 1 88 ? 2.363 0.045 -8.255 1.00 87.12 88 LEU A CA 1
ATOM 736 C C . LEU A 1 88 ? 2.920 0.034 -6.828 1.00 87.12 88 LEU A C 1
ATOM 738 O O . LEU A 1 88 ? 2.181 0.288 -5.883 1.00 87.12 88 LEU A O 1
ATOM 742 N N . ALA A 1 89 ? 4.217 -0.214 -6.656 1.00 86.50 89 ALA A N 1
ATOM 743 C CA . ALA A 1 89 ? 4.874 -0.212 -5.355 1.00 86.50 89 ALA A CA 1
ATOM 744 C C . ALA A 1 89 ? 5.455 1.161 -4.968 1.00 86.50 89 ALA A C 1
ATOM 746 O O . ALA A 1 89 ? 6.209 1.253 -3.994 1.00 86.50 89 ALA A O 1
ATOM 747 N N . ARG A 1 90 ? 5.154 2.233 -5.712 1.00 82.06 90 ARG A N 1
ATOM 748 C CA . ARG A 1 90 ? 5.718 3.568 -5.470 1.00 82.06 90 ARG A CA 1
ATOM 749 C C . ARG A 1 90 ? 5.285 4.170 -4.124 1.00 82.06 90 ARG A C 1
ATOM 751 O O . ARG A 1 90 ? 4.135 3.986 -3.705 1.00 82.06 90 ARG A O 1
ATOM 758 N N . PRO A 1 91 ? 6.163 4.948 -3.470 1.00 70.94 91 PRO A N 1
ATOM 759 C CA . PRO A 1 91 ? 5.735 5.872 -2.436 1.00 70.94 91 PRO A CA 1
ATOM 760 C C . PRO A 1 91 ? 5.209 7.161 -3.085 1.00 70.94 91 PRO A C 1
ATOM 762 O O . PRO A 1 91 ? 5.711 7.611 -4.114 1.00 70.94 91 PRO A O 1
ATOM 765 N N . GLY A 1 92 ? 4.218 7.793 -2.476 1.00 72.44 92 GLY A N 1
ATOM 766 C CA . GLY A 1 92 ? 3.718 9.095 -2.896 1.00 72.44 92 GLY A CA 1
ATOM 767 C C . GLY A 1 92 ? 2.881 9.085 -4.175 1.00 72.44 92 GLY A C 1
ATOM 768 O O . GLY A 1 92 ? 2.178 8.133 -4.538 1.00 72.44 92 GLY A O 1
ATOM 769 N N . THR A 1 93 ? 2.944 10.221 -4.862 1.00 71.56 93 THR A N 1
ATOM 770 C CA . THR A 1 93 ? 2.159 10.499 -6.061 1.00 71.56 93 THR A CA 1
ATOM 771 C C . THR A 1 93 ? 2.780 9.859 -7.300 1.00 71.56 93 THR A C 1
ATOM 773 O O . THR A 1 93 ? 3.933 9.430 -7.315 1.00 71.56 93 THR A O 1
ATOM 776 N N . PHE A 1 94 ? 2.013 9.819 -8.387 1.00 71.56 94 PHE A N 1
ATOM 777 C CA . PHE A 1 94 ? 2.514 9.408 -9.701 1.00 71.56 94 PHE A CA 1
ATOM 778 C C . PHE A 1 94 ? 3.748 10.234 -10.131 1.00 71.56 94 PHE A C 1
ATOM 780 O O . PHE A 1 94 ? 4.715 9.682 -10.647 1.00 71.56 94 PHE A O 1
ATOM 787 N N . SER A 1 95 ? 3.786 11.524 -9.777 1.00 69.44 95 SER A N 1
ATOM 788 C CA . SER A 1 95 ? 4.917 12.418 -10.055 1.00 69.44 95 SER A CA 1
ATOM 789 C C . SER A 1 95 ? 6.189 12.129 -9.256 1.00 69.44 95 SER A C 1
ATOM 791 O O . SER A 1 95 ? 7.285 12.485 -9.691 1.00 69.44 95 SER A O 1
ATOM 793 N N . ALA A 1 96 ? 6.083 11.484 -8.090 1.00 71.50 96 ALA A N 1
ATOM 794 C CA . ALA A 1 96 ? 7.263 11.016 -7.363 1.00 71.50 96 ALA A CA 1
ATOM 795 C C . ALA A 1 96 ? 7.957 9.891 -8.145 1.00 71.50 96 ALA A C 1
ATOM 797 O O . ALA A 1 96 ? 9.164 9.944 -8.367 1.00 71.50 96 ALA A O 1
ATOM 798 N N . LEU A 1 97 ? 7.177 8.948 -8.678 1.00 71.44 97 LEU A N 1
ATOM 799 C CA . LEU A 1 97 ? 7.706 7.880 -9.520 1.00 71.44 97 LEU A CA 1
ATOM 800 C C . LEU A 1 97 ? 8.299 8.402 -10.832 1.00 71.44 97 LEU A C 1
ATOM 802 O O . LEU A 1 97 ? 9.337 7.912 -11.257 1.00 71.44 97 LEU A O 1
ATOM 806 N N . GLU A 1 98 ? 7.670 9.381 -11.482 1.00 77.19 98 GLU A N 1
ATOM 807 C CA . GLU A 1 98 ? 8.225 10.018 -12.686 1.00 77.19 98 GLU A CA 1
ATOM 808 C C . GLU A 1 98 ? 9.655 10.511 -12.440 1.00 77.19 98 GLU A C 1
ATOM 810 O O . GLU A 1 98 ? 10.574 10.203 -13.202 1.00 77.19 98 GLU A O 1
ATOM 815 N N . ARG A 1 99 ? 9.864 11.205 -11.316 1.00 77.94 99 ARG A N 1
ATOM 816 C CA . ARG A 1 99 ? 11.183 11.672 -10.882 1.00 77.94 99 ARG A CA 1
ATOM 817 C C . ARG A 1 99 ? 12.133 10.512 -10.608 1.00 77.94 99 ARG A C 1
ATOM 819 O O . ARG A 1 99 ? 13.283 10.551 -11.049 1.00 77.94 99 ARG A O 1
ATOM 826 N N . ASP A 1 100 ? 11.651 9.485 -9.919 1.00 78.69 100 ASP A N 1
ATOM 827 C CA . ASP A 1 100 ? 12.458 8.331 -9.540 1.00 78.69 100 ASP A CA 1
ATOM 828 C C . ASP A 1 100 ? 12.874 7.503 -10.758 1.00 78.69 100 ASP A C 1
ATOM 830 O O . ASP A 1 100 ? 14.031 7.116 -10.860 1.00 78.69 100 ASP A O 1
ATOM 834 N N . LEU A 1 101 ? 11.994 7.298 -11.737 1.00 75.50 101 LEU A N 1
ATOM 835 C CA . LEU A 1 101 ? 12.290 6.603 -12.995 1.00 75.50 101 LEU A CA 1
ATOM 836 C C . LEU A 1 101 ? 12.979 7.505 -14.036 1.00 75.50 101 LEU A C 1
ATOM 838 O O . LEU A 1 101 ? 13.452 7.020 -15.070 1.00 75.50 101 LEU A O 1
ATOM 842 N N . GLY A 1 102 ? 13.040 8.817 -13.784 1.00 75.00 102 GLY A N 1
ATOM 843 C CA . GLY A 1 102 ? 13.527 9.821 -14.730 1.00 75.00 102 GLY A CA 1
ATOM 844 C C . GLY A 1 102 ? 12.674 9.902 -16.001 1.00 75.00 102 GLY A C 1
ATOM 845 O O . GLY A 1 102 ? 13.216 10.056 -17.099 1.00 75.00 102 GLY A O 1
ATOM 846 N N . LEU A 1 103 ? 11.363 9.690 -15.886 1.00 77.31 103 LEU A N 1
ATOM 847 C CA . LEU A 1 103 ? 10.392 9.754 -16.979 1.00 77.31 103 LEU A CA 1
ATOM 848 C C . LEU A 1 103 ? 9.624 11.071 -16.925 1.00 77.31 103 LEU A C 1
ATOM 850 O O . LEU A 1 103 ? 9.353 11.588 -15.846 1.00 77.31 103 LEU A O 1
ATOM 854 N N . SER A 1 104 ? 9.243 11.596 -18.090 1.00 76.62 104 SER A N 1
ATOM 855 C CA . SER A 1 104 ? 8.215 12.632 -18.131 1.00 76.62 104 SER A CA 1
ATOM 856 C C . SER A 1 104 ? 6.829 11.993 -17.951 1.00 76.62 104 SER A C 1
ATOM 858 O O . SER A 1 104 ? 6.649 10.829 -18.336 1.00 76.62 104 SER A O 1
ATOM 860 N N . PRO A 1 105 ? 5.840 12.747 -17.434 1.00 70.38 105 PRO A N 1
ATOM 861 C CA . PRO A 1 105 ? 4.465 12.269 -17.308 1.00 70.38 105 PRO A CA 1
ATOM 862 C C . PRO A 1 105 ? 3.934 11.668 -18.611 1.00 70.38 105 PRO A C 1
ATOM 864 O O . PRO A 1 105 ? 3.427 10.549 -18.627 1.00 70.38 105 PRO A O 1
ATOM 867 N N . SER A 1 106 ? 4.123 12.374 -19.730 1.00 75.56 106 SER A N 1
ATOM 868 C CA . SER A 1 106 ? 3.615 11.958 -21.040 1.00 75.56 106 SER A CA 1
ATOM 869 C C . SER A 1 106 ? 4.154 10.598 -21.474 1.00 75.56 106 SER A C 1
ATOM 871 O O . SER A 1 106 ? 3.396 9.780 -21.982 1.00 75.56 106 SER A O 1
ATOM 873 N N . VAL A 1 107 ? 5.441 10.317 -21.238 1.00 80.00 107 VAL A N 1
ATOM 874 C CA . VAL A 1 107 ? 6.042 9.025 -21.609 1.00 80.00 107 VAL A CA 1
ATOM 875 C C . VAL A 1 107 ? 5.415 7.890 -20.810 1.00 80.00 107 VAL A C 1
ATOM 877 O O . VAL A 1 107 ? 5.096 6.852 -21.380 1.00 80.00 107 VAL A O 1
ATOM 880 N N . LEU A 1 108 ? 5.206 8.077 -19.507 1.00 79.38 108 LEU A N 1
ATOM 881 C CA . LEU A 1 108 ? 4.601 7.041 -18.676 1.00 79.38 108 LEU A CA 1
ATOM 882 C C . LEU A 1 108 ? 3.131 6.796 -19.058 1.00 79.38 108 LEU A C 1
ATOM 884 O O . LEU A 1 108 ? 2.726 5.641 -19.152 1.00 79.38 108 LEU A O 1
ATOM 888 N N . TYR A 1 109 ? 2.358 7.844 -19.359 1.00 80.12 109 TYR A N 1
ATOM 889 C CA . TYR A 1 109 ? 0.987 7.688 -19.865 1.00 80.12 109 TYR A CA 1
ATOM 890 C C . TYR A 1 109 ? 0.934 6.966 -21.216 1.00 80.12 109 TYR A C 1
ATOM 892 O O . TYR A 1 109 ? 0.113 6.067 -21.377 1.00 80.12 109 TYR A O 1
ATOM 900 N N . HIS A 1 110 ? 1.824 7.302 -22.155 1.00 84.62 110 HIS A N 1
ATOM 901 C CA . HIS A 1 110 ? 1.908 6.600 -23.439 1.00 84.62 110 HIS A CA 1
ATOM 902 C C . HIS A 1 110 ? 2.265 5.125 -23.264 1.00 84.62 110 HIS A C 1
ATOM 904 O O . HIS A 1 110 ? 1.618 4.278 -23.864 1.00 84.62 110 HIS A O 1
ATOM 910 N N . LEU A 1 111 ? 3.218 4.801 -22.384 1.00 87.81 111 LEU A N 1
ATOM 911 C CA . LEU A 1 111 ? 3.550 3.407 -22.085 1.00 87.81 111 LEU A CA 1
ATOM 912 C C . LEU A 1 111 ? 2.344 2.642 -21.536 1.00 87.81 111 LEU A C 1
ATOM 914 O O . LEU A 1 111 ? 2.070 1.536 -21.990 1.00 87.81 111 LEU A O 1
ATOM 918 N N . LEU A 1 112 ? 1.603 3.219 -20.585 1.00 85.88 112 LEU A N 1
ATOM 919 C CA . LEU A 1 112 ? 0.408 2.575 -20.038 1.00 85.88 112 LEU A CA 1
ATOM 920 C C . LEU A 1 112 ? -0.674 2.370 -21.109 1.00 85.88 112 LEU A C 1
ATOM 922 O O . LEU A 1 112 ? -1.266 1.291 -21.154 1.00 85.88 112 LEU A O 1
ATOM 926 N N . ASP A 1 113 ? -0.898 3.348 -21.989 1.00 85.81 113 ASP A N 1
ATOM 927 C CA . ASP A 1 113 ? -1.875 3.236 -23.080 1.00 85.81 113 ASP A CA 1
ATOM 928 C C . ASP A 1 113 ? -1.463 2.214 -24.155 1.00 85.81 113 ASP A C 1
ATOM 930 O O . ASP A 1 113 ? -2.279 1.385 -24.580 1.00 85.81 113 ASP A O 1
ATOM 934 N N . ASP A 1 114 ? -0.186 2.197 -24.541 1.00 89.06 114 ASP A N 1
ATOM 935 C CA . ASP A 1 114 ? 0.390 1.206 -25.458 1.00 89.06 114 ASP A CA 1
ATOM 936 C C . ASP A 1 114 ? 0.249 -0.205 -24.884 1.00 89.06 114 ASP A C 1
ATOM 938 O O . ASP A 1 114 ? -0.109 -1.161 -25.576 1.00 89.06 114 ASP A O 1
ATOM 942 N N . TRP A 1 115 ? 0.464 -0.334 -23.577 1.00 90.38 115 TRP A N 1
ATOM 943 C CA . TRP A 1 115 ? 0.284 -1.573 -22.835 1.00 90.38 115 TRP A CA 1
ATOM 944 C C . TRP A 1 115 ? -1.185 -1.912 -22.561 1.00 90.38 115 TRP A C 1
ATOM 946 O O . TRP A 1 115 ? -1.458 -3.002 -22.055 1.00 90.38 115 TRP A O 1
ATOM 956 N N . LYS A 1 116 ? -2.132 -1.028 -22.899 1.00 87.50 116 LYS A N 1
ATOM 957 C CA . LYS A 1 116 ? -3.571 -1.164 -22.616 1.00 87.50 116 LYS A CA 1
ATOM 958 C C . LYS A 1 116 ? -3.885 -1.303 -21.124 1.00 87.50 116 LYS A C 1
ATOM 960 O O . LYS A 1 116 ? -4.848 -1.965 -20.742 1.00 87.50 116 LYS A O 1
ATOM 965 N N . ILE A 1 117 ? -3.074 -0.688 -20.268 1.00 85.44 117 ILE A N 1
ATOM 966 C CA . ILE A 1 117 ? -3.255 -0.680 -18.816 1.00 85.44 117 ILE A CA 1
ATOM 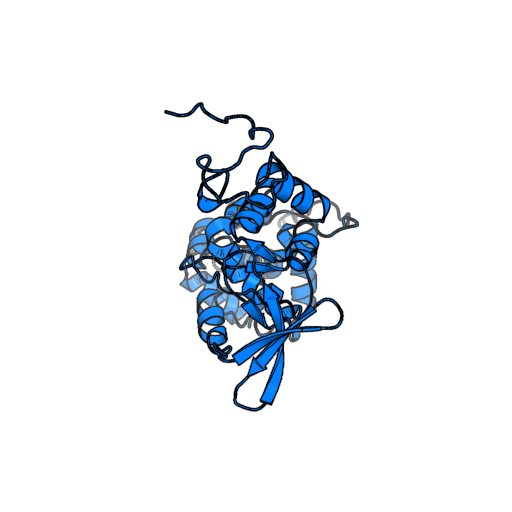967 C C . ILE A 1 117 ? -4.157 0.490 -18.432 1.00 85.44 117 ILE A C 1
ATOM 969 O O . ILE A 1 117 ? -3.809 1.654 -18.619 1.00 85.44 117 ILE A O 1
ATOM 973 N N . LYS A 1 118 ? -5.308 0.174 -17.836 1.00 78.44 118 LYS A N 1
ATOM 974 C CA . LYS A 1 118 ? -6.203 1.169 -17.241 1.00 78.44 118 LYS A CA 1
ATOM 975 C C . LYS A 1 118 ? -5.733 1.454 -15.816 1.00 78.44 118 LYS A C 1
ATOM 977 O O . LYS A 1 118 ? -5.768 0.562 -14.968 1.00 78.44 118 LYS A O 1
ATOM 982 N N . HIS A 1 119 ? -5.295 2.687 -15.565 1.00 80.50 119 HIS A N 1
ATOM 983 C CA . HIS A 1 119 ? -4.736 3.117 -14.280 1.00 80.50 119 HIS A CA 1
ATOM 984 C C . HIS A 1 119 ? -5.573 4.221 -13.621 1.00 80.50 119 HIS A C 1
ATOM 986 O O . HIS A 1 119 ? -6.146 5.076 -14.300 1.00 80.50 119 HIS A O 1
ATOM 992 N N . ILE A 1 120 ? -5.641 4.198 -12.290 1.00 73.38 120 ILE A N 1
ATOM 993 C CA . ILE A 1 120 ? -6.234 5.249 -11.460 1.00 73.38 120 ILE A CA 1
ATOM 994 C C . ILE A 1 120 ? -5.307 5.571 -10.286 1.00 73.38 120 ILE A C 1
ATOM 996 O O . ILE A 1 120 ? -4.620 4.696 -9.780 1.00 73.38 120 ILE A O 1
ATOM 1000 N N . THR A 1 121 ? -5.278 6.817 -9.817 1.00 71.00 121 THR A N 1
ATOM 1001 C CA . THR A 1 121 ? -4.498 7.179 -8.625 1.00 71.00 121 THR A CA 1
ATOM 1002 C C . THR A 1 121 ? -5.278 6.930 -7.335 1.00 71.00 121 THR A C 1
ATOM 1004 O O . THR A 1 121 ? -6.499 7.103 -7.292 1.00 71.00 121 THR A O 1
ATOM 1007 N N . LEU A 1 122 ? -4.557 6.600 -6.259 1.00 67.12 122 LEU A N 1
ATOM 1008 C CA . LEU A 1 122 ? -5.098 6.439 -4.907 1.00 67.12 122 LEU A CA 1
ATOM 1009 C C . LEU A 1 122 ? -5.969 7.630 -4.474 1.00 67.12 122 LEU A C 1
ATOM 1011 O O . LEU A 1 122 ? -7.088 7.423 -4.018 1.00 67.12 122 LEU A O 1
ATOM 1015 N N . ASP A 1 123 ? -5.530 8.868 -4.715 1.00 66.69 123 ASP A N 1
ATOM 1016 C CA . ASP A 1 123 ? -6.307 10.078 -4.396 1.00 66.69 123 ASP A CA 1
ATOM 1017 C C . ASP A 1 123 ? -7.688 10.093 -5.067 1.00 66.69 123 ASP A C 1
ATOM 1019 O O . ASP A 1 123 ? -8.681 10.543 -4.491 1.00 66.69 123 ASP A O 1
ATOM 1023 N N . ARG A 1 124 ? -7.771 9.596 -6.307 1.00 62.94 124 ARG A N 1
ATOM 1024 C CA . ARG A 1 124 ? -9.028 9.533 -7.055 1.00 62.94 124 ARG A CA 1
ATOM 1025 C C . ARG A 1 124 ? -9.912 8.396 -6.551 1.00 62.94 124 ARG A C 1
ATOM 1027 O O . ARG A 1 124 ? -11.114 8.606 -6.414 1.00 62.94 124 ARG A O 1
ATOM 1034 N N . LEU A 1 125 ? -9.333 7.242 -6.215 1.00 62.25 125 LEU A N 1
ATOM 1035 C CA . LEU A 1 125 ? -10.057 6.144 -5.564 1.00 62.25 125 LEU A CA 1
ATOM 1036 C C . LEU A 1 125 ? -10.648 6.573 -4.222 1.00 62.25 125 LEU A C 1
ATOM 1038 O O . LEU A 1 125 ? -11.813 6.301 -3.955 1.00 62.25 125 LEU A O 1
ATOM 1042 N N . GLN A 1 126 ? -9.897 7.322 -3.416 1.00 63.31 126 GLN A N 1
ATOM 1043 C CA . GLN A 1 126 ? -10.391 7.838 -2.143 1.00 63.31 126 GLN A CA 1
ATOM 1044 C C . GLN A 1 126 ? -11.584 8.778 -2.289 1.00 63.31 126 GLN A C 1
ATOM 1046 O O . GLN A 1 126 ? -12.487 8.735 -1.458 1.00 63.31 126 GLN A O 1
ATOM 1051 N N . ARG A 1 127 ? -11.592 9.631 -3.321 1.00 60.03 127 ARG A N 1
ATOM 1052 C CA . ARG A 1 127 ? -12.735 10.510 -3.611 1.00 60.03 127 ARG A CA 1
ATOM 1053 C C . ARG A 1 127 ? -13.974 9.711 -4.002 1.00 60.03 127 ARG A C 1
ATOM 1055 O O . ARG A 1 127 ? -15.059 10.066 -3.571 1.00 60.03 127 ARG A O 1
ATOM 1062 N N . ILE A 1 128 ? -13.799 8.628 -4.757 1.00 53.34 128 ILE A N 1
ATOM 1063 C CA . ILE A 1 128 ? -14.888 7.719 -5.144 1.00 53.34 128 ILE A CA 1
ATOM 1064 C C . ILE A 1 128 ? -15.408 6.940 -3.922 1.00 53.34 128 ILE A C 1
ATOM 1066 O O . ILE A 1 128 ? -16.607 6.769 -3.756 1.00 53.34 128 ILE A O 1
ATOM 1070 N N . GLN A 1 129 ? -14.520 6.514 -3.022 1.00 56.75 129 GLN A N 1
ATOM 1071 C CA . GLN A 1 129 ? -14.865 5.752 -1.814 1.00 56.75 129 GLN A CA 1
ATOM 1072 C C . GLN A 1 129 ? -15.343 6.616 -0.632 1.00 56.75 129 GLN A C 1
ATOM 1074 O O . GLN A 1 129 ? -15.692 6.083 0.422 1.00 56.75 129 GLN A O 1
ATOM 1079 N N . ALA A 1 130 ? -15.336 7.947 -0.753 1.00 52.69 130 ALA A N 1
ATOM 1080 C CA . ALA A 1 130 ? -15.769 8.850 0.315 1.00 52.69 130 ALA A CA 1
ATOM 1081 C C . ALA A 1 130 ? -17.290 8.805 0.574 1.00 52.69 130 ALA A C 1
ATOM 1083 O O . ALA A 1 130 ? -17.744 9.327 1.591 1.00 52.69 130 ALA A O 1
ATOM 1084 N N . GLU A 1 131 ? -18.063 8.132 -0.280 1.00 39.78 131 GLU A N 1
ATOM 1085 C CA . GLU A 1 131 ? -19.522 7.987 -0.180 1.00 39.78 131 GLU A CA 1
ATOM 1086 C C . GLU A 1 131 ? -19.959 6.767 0.659 1.00 39.78 131 GLU A C 1
ATOM 1088 O O . GLU A 1 131 ? -20.973 6.132 0.398 1.00 39.78 131 GLU A O 1
ATOM 1093 N N . GLY A 1 132 ? -19.196 6.435 1.705 1.00 38.56 132 GLY A N 1
ATOM 1094 C CA . GLY A 1 132 ? -19.504 5.356 2.648 1.00 38.56 132 GLY A CA 1
ATOM 1095 C C . GLY A 1 132 ? -19.999 5.880 3.996 1.00 38.56 132 GLY A C 1
ATOM 1096 O O . GLY A 1 132 ? -19.234 5.904 4.959 1.00 38.56 132 GLY A O 1
ATOM 1097 N N . HIS A 1 133 ? -21.257 6.326 4.025 1.00 44.53 133 HIS A N 1
ATOM 1098 C CA . HIS A 1 133 ? -22.147 6.563 5.174 1.00 44.53 133 HIS A CA 1
ATOM 1099 C C . HIS A 1 133 ? -21.502 6.951 6.522 1.00 44.53 133 HIS A C 1
ATOM 1101 O O . HIS A 1 133 ? -21.034 6.106 7.293 1.00 44.53 133 HIS A O 1
ATOM 1107 N N . ARG A 1 134 ? -21.593 8.247 6.856 1.00 42.56 134 ARG A N 1
ATOM 1108 C CA . ARG A 1 134 ? -21.629 8.732 8.244 1.00 42.56 134 ARG A CA 1
ATOM 1109 C C . ARG A 1 134 ? -23.083 8.690 8.719 1.00 42.56 134 ARG A C 1
ATOM 1111 O O . ARG A 1 134 ? -23.823 9.636 8.478 1.00 42.56 134 ARG A O 1
ATOM 1118 N N . GLY A 1 135 ? -23.492 7.598 9.354 1.00 48.69 135 GLY A N 1
ATOM 1119 C CA . GLY A 1 135 ? -24.679 7.611 10.207 1.00 48.69 135 GLY A CA 1
ATOM 1120 C C . GLY A 1 135 ? -24.259 8.084 11.594 1.00 48.69 135 GLY A C 1
ATOM 1121 O O . GLY A 1 135 ? -23.374 7.477 12.195 1.00 48.69 135 GLY A O 1
ATOM 1122 N N . VAL A 1 136 ? -24.824 9.189 12.077 1.00 54.56 136 VAL A N 1
ATOM 1123 C CA . VAL A 1 136 ? -24.810 9.501 13.511 1.00 54.56 136 VAL A CA 1
ATOM 1124 C C . VAL A 1 136 ? -26.082 8.880 14.063 1.00 54.56 136 VAL A C 1
ATOM 1126 O O . VAL A 1 136 ? -27.168 9.218 13.603 1.00 54.56 136 VAL A O 1
ATOM 1129 N N . TYR A 1 137 ? -25.926 7.940 14.988 1.00 55.94 137 TYR A N 1
ATOM 1130 C CA . TYR A 1 137 ? -27.037 7.273 15.651 1.00 55.94 137 TYR A CA 1
ATOM 1131 C C . TYR A 1 137 ? -27.194 7.873 17.046 1.00 55.94 137 TYR A C 1
ATOM 1133 O O . TYR A 1 137 ? -26.219 7.961 17.796 1.00 55.94 137 TYR A O 1
ATOM 1141 N N . GLU A 1 138 ? -28.412 8.279 17.381 1.00 63.84 138 GLU A N 1
ATOM 1142 C CA . GLU A 1 138 ? -28.805 8.677 18.730 1.00 63.84 138 GLU A CA 1
ATOM 1143 C C . GLU A 1 138 ? -29.659 7.559 19.333 1.00 63.84 138 GLU A C 1
ATOM 1145 O O . GLU A 1 138 ? -30.396 6.873 18.620 1.00 63.84 138 GLU A O 1
ATOM 1150 N N . GLY A 1 139 ? -29.492 7.305 20.630 1.00 78.19 139 GLY A N 1
ATOM 1151 C CA . GLY A 1 139 ? -30.168 6.193 21.282 1.00 78.19 139 GLY A CA 1
ATOM 1152 C C . GLY A 1 139 ? -29.697 5.919 22.705 1.00 78.19 139 GLY A C 1
ATOM 1153 O O . GLY A 1 139 ? -28.801 6.579 23.240 1.00 78.19 139 GLY A O 1
ATOM 1154 N N . GLN A 1 140 ? -30.299 4.904 23.320 1.00 78.19 140 GLN A N 1
ATOM 1155 C CA . GLN A 1 140 ? -29.996 4.460 24.672 1.00 78.19 140 GLN A CA 1
ATOM 1156 C C . GLN A 1 140 ? -28.961 3.333 24.665 1.00 78.19 140 GLN A C 1
ATOM 1158 O O . GLN A 1 140 ? -29.135 2.303 24.013 1.00 78.19 140 GLN A O 1
ATOM 1163 N N . LEU A 1 141 ? -27.890 3.518 25.434 1.00 76.25 141 LEU A N 1
ATOM 1164 C CA . LEU A 1 141 ? -26.841 2.520 25.599 1.00 76.25 141 LEU A CA 1
ATOM 1165 C C . LEU A 1 141 ? -27.182 1.546 26.739 1.00 76.25 141 LEU A C 1
ATOM 1167 O O . LEU A 1 141 ? -27.570 1.969 27.828 1.00 76.25 141 LEU A O 1
ATOM 1171 N N . SER A 1 142 ? -26.992 0.251 26.510 1.00 73.69 142 SER A N 1
ATOM 1172 C CA . SER A 1 142 ? -27.212 -0.823 27.487 1.00 73.69 142 SER A CA 1
ATOM 1173 C C . SER A 1 142 ? -26.078 -1.851 27.439 1.00 73.69 142 SER A C 1
ATOM 1175 O O . SER A 1 142 ? -25.349 -1.920 26.452 1.00 73.69 142 SER A O 1
ATOM 1177 N N . TRP A 1 143 ? -25.887 -2.616 28.516 1.00 70.00 143 TRP A N 1
ATOM 1178 C CA . TRP A 1 143 ? -24.926 -3.723 28.577 1.00 70.00 143 TRP A CA 1
ATOM 1179 C C . TRP A 1 143 ? -25.690 -5.034 28.739 1.00 70.00 143 TRP A C 1
ATOM 1181 O O . TRP A 1 143 ? -26.321 -5.259 29.772 1.00 70.00 143 TRP A O 1
ATOM 1191 N N . GLU A 1 144 ? -25.638 -5.890 27.721 1.00 73.69 144 GLU A N 1
ATOM 1192 C CA . GLU A 1 144 ? -26.363 -7.162 27.671 1.00 73.69 144 GLU A CA 1
ATOM 1193 C C . GLU A 1 144 ? -25.438 -8.239 27.081 1.00 73.69 144 GLU A C 1
ATOM 1195 O O . GLU A 1 144 ? -24.716 -8.000 26.115 1.00 73.69 144 GLU A O 1
ATOM 1200 N N . GLY A 1 145 ? -25.402 -9.431 27.686 1.00 64.06 145 GLY A N 1
ATOM 1201 C CA . GLY A 1 145 ? -24.689 -10.583 27.112 1.00 64.06 145 GLY A CA 1
ATOM 1202 C C . GLY A 1 145 ? -23.170 -10.429 26.920 1.00 64.06 145 GLY A C 1
ATOM 1203 O O . GLY A 1 145 ? -22.592 -11.178 26.143 1.00 64.06 145 GLY A O 1
ATOM 1204 N N . GLY A 1 146 ? -22.514 -9.487 27.608 1.00 62.09 146 GLY A N 1
ATOM 1205 C CA . GLY A 1 146 ? -21.069 -9.250 27.471 1.00 62.09 146 GLY A CA 1
ATOM 1206 C C . GLY A 1 146 ? -20.678 -8.231 26.393 1.00 62.09 146 GLY A C 1
ATOM 1207 O O . GLY A 1 146 ? -19.494 -8.105 26.087 1.00 62.09 146 GLY A O 1
ATOM 1208 N N . CYS A 1 147 ? -21.642 -7.498 25.832 1.00 59.69 147 CYS A N 1
ATOM 1209 C CA . CYS A 1 147 ? -21.412 -6.434 24.857 1.00 59.69 147 CYS A CA 1
ATOM 1210 C C . CYS A 1 147 ? -22.239 -5.182 25.194 1.00 59.69 147 CYS A C 1
ATOM 1212 O O . CYS A 1 147 ? -23.189 -5.241 25.981 1.00 59.69 147 CYS A O 1
ATOM 1214 N N . TYR A 1 148 ? -21.870 -4.036 24.612 1.00 72.31 148 TYR A N 1
ATOM 1215 C CA . TYR A 1 148 ? -22.707 -2.839 24.679 1.00 72.31 148 TYR A CA 1
ATOM 1216 C C . TYR A 1 148 ? -23.649 -2.809 23.478 1.00 72.31 148 TYR A C 1
ATOM 1218 O O . TYR A 1 148 ? -23.234 -3.058 22.349 1.00 72.31 148 TYR A O 1
ATOM 1226 N N . LEU A 1 149 ? -24.911 -2.475 23.720 1.00 75.19 149 LEU A N 1
ATOM 1227 C CA . LEU A 1 149 ? -25.942 -2.334 22.701 1.00 75.19 149 LEU A CA 1
ATOM 1228 C C . LEU A 1 149 ? -26.463 -0.897 22.709 1.00 75.19 149 LEU A C 1
ATOM 1230 O O . LEU A 1 149 ? -26.819 -0.370 23.765 1.00 75.19 149 LEU A O 1
ATOM 1234 N N . LEU A 1 150 ? -26.528 -0.271 21.537 1.00 77.56 150 LEU A N 1
ATOM 1235 C CA . LEU A 1 150 ? -27.209 0.995 21.301 1.00 77.56 150 LEU A CA 1
ATOM 1236 C C . LEU A 1 150 ? -28.597 0.697 20.737 1.00 77.56 150 LEU A C 1
ATOM 1238 O O . LEU A 1 150 ? -28.716 0.147 19.644 1.00 77.56 150 LEU A O 1
ATOM 1242 N N . ARG A 1 151 ? -29.640 1.064 21.482 1.00 81.62 151 ARG A N 1
ATOM 1243 C CA . ARG A 1 151 ? -31.025 1.052 21.005 1.00 81.62 151 ARG A CA 1
ATOM 1244 C C . ARG A 1 151 ? -31.377 2.434 20.478 1.00 81.62 151 ARG A C 1
ATOM 1246 O O . ARG A 1 151 ? -31.417 3.376 21.266 1.00 81.62 151 ARG A O 1
ATOM 1253 N N . THR A 1 152 ? -31.577 2.562 19.177 1.00 77.31 152 THR A N 1
ATOM 1254 C CA . THR A 1 152 ? -31.907 3.835 18.525 1.00 77.31 152 THR A CA 1
ATOM 1255 C C . THR A 1 152 ? -33.397 4.161 18.650 1.00 77.31 152 THR A C 1
ATOM 1257 O O . THR A 1 152 ? -34.215 3.288 18.951 1.00 77.31 152 THR A O 1
ATOM 1260 N N . ASP A 1 153 ? -33.766 5.417 18.395 1.00 74.50 153 ASP A N 1
ATOM 1261 C CA . ASP A 1 153 ? -35.162 5.879 18.476 1.00 74.50 153 ASP A CA 1
ATOM 1262 C C . ASP A 1 153 ? -36.090 5.212 17.440 1.00 74.50 153 ASP A C 1
ATOM 1264 O O . ASP A 1 153 ? -37.304 5.134 17.635 1.00 74.50 153 ASP A O 1
ATOM 1268 N N . ASP A 1 154 ? -35.524 4.682 16.352 1.00 75.25 154 ASP A N 1
ATOM 1269 C CA . ASP A 1 154 ? -36.215 3.882 15.336 1.00 75.25 154 ASP A CA 1
ATOM 1270 C C . ASP A 1 154 ? -36.188 2.370 15.628 1.00 75.25 154 ASP A C 1
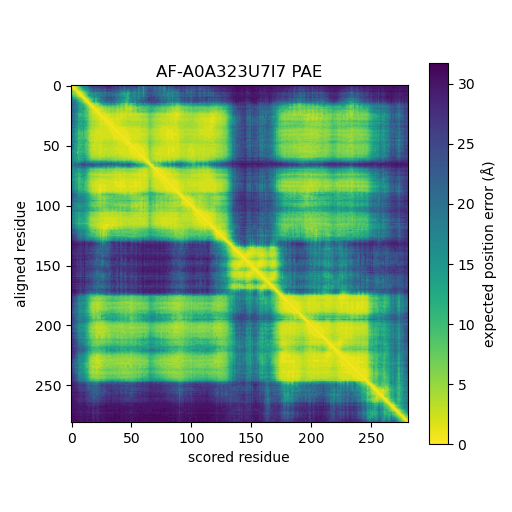ATOM 1272 O O . ASP A 1 154 ? -36.471 1.561 14.745 1.00 75.25 154 ASP A O 1
ATOM 1276 N N . TRP A 1 155 ? -35.908 1.986 16.878 1.00 73.56 155 TRP A N 1
ATOM 1277 C CA . TRP A 1 155 ? -35.926 0.607 17.380 1.00 73.56 155 TRP A CA 1
ATOM 1278 C C . TRP A 1 155 ? -34.862 -0.323 16.782 1.00 73.56 155 TRP A C 1
ATOM 1280 O O . TRP A 1 155 ? -34.974 -1.546 16.914 1.00 73.56 155 TRP A O 1
ATOM 1290 N N . GLN A 1 156 ? -33.801 0.213 16.172 1.00 72.38 156 GLN A N 1
ATOM 1291 C CA . GLN A 1 156 ? -32.643 -0.602 15.809 1.00 72.38 156 GLN A CA 1
ATOM 1292 C C . GLN A 1 156 ? -31.840 -0.935 17.066 1.00 72.38 156 GLN A C 1
ATOM 1294 O O . GLN A 1 156 ? -31.682 -0.111 17.967 1.00 72.38 156 GLN A O 1
ATOM 1299 N N . VAL A 1 157 ? -31.312 -2.156 17.122 1.00 74.88 157 VAL A N 1
ATOM 1300 C CA . VAL A 1 157 ? -30.376 -2.580 18.165 1.00 74.88 157 VAL A CA 1
ATOM 1301 C C . VAL A 1 157 ? -29.034 -2.808 17.497 1.00 74.88 157 VAL A C 1
ATOM 1303 O O . VAL A 1 157 ? -28.862 -3.763 16.744 1.00 74.88 157 VAL A O 1
ATOM 1306 N N . LEU A 1 158 ? -28.096 -1.908 17.757 1.00 70.75 158 LEU A N 1
ATOM 1307 C CA . LEU A 1 158 ? -26.753 -1.946 17.202 1.00 70.75 158 LEU A CA 1
ATOM 1308 C C . LEU A 1 158 ? -25.803 -2.421 18.292 1.00 70.75 158 LEU A C 1
ATOM 1310 O O . LEU A 1 158 ? -25.761 -1.829 19.372 1.00 70.75 158 LEU A O 1
ATOM 1314 N N . GLN A 1 159 ? -25.017 -3.462 18.025 1.00 67.88 159 GLN A N 1
ATOM 1315 C CA . GLN A 1 159 ? -23.875 -3.730 18.887 1.00 67.88 159 GLN A CA 1
ATOM 1316 C C . GLN A 1 159 ? -22.911 -2.560 18.736 1.00 67.88 159 GLN A C 1
ATOM 1318 O O . GLN A 1 159 ? -22.621 -2.110 17.631 1.00 67.88 159 GLN A O 1
ATOM 1323 N N . VAL A 1 160 ? -22.463 -2.010 19.852 1.00 63.56 160 VAL A N 1
ATOM 1324 C CA . VAL A 1 160 ? -21.540 -0.887 19.875 1.00 63.56 160 VAL A CA 1
ATOM 1325 C C . VAL A 1 160 ? -20.381 -1.210 20.785 1.00 63.56 160 VAL A C 1
ATOM 1327 O O . VAL A 1 160 ? -20.484 -1.979 21.738 1.00 63.56 160 VAL A O 1
ATOM 1330 N N . ARG A 1 161 ? -19.251 -0.575 20.520 1.00 65.75 161 ARG A N 1
ATOM 1331 C CA . ARG A 1 161 ? -18.070 -0.721 21.350 1.00 65.75 161 ARG A CA 1
ATOM 1332 C C . ARG A 1 161 ? -17.531 0.627 21.759 1.00 65.75 161 ARG A C 1
ATOM 1334 O O 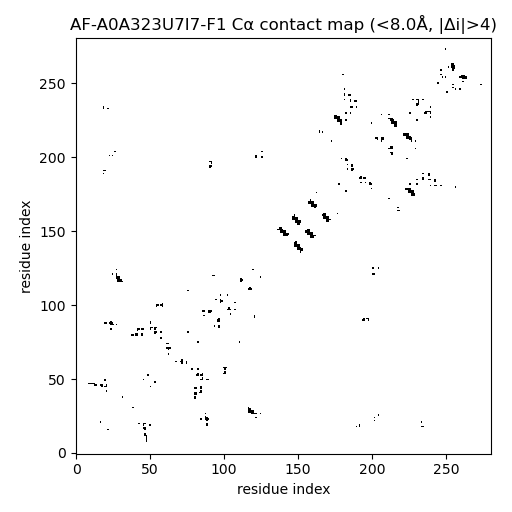. ARG A 1 161 ? -17.471 1.572 20.969 1.00 65.75 161 ARG A O 1
ATOM 1341 N N . TYR A 1 162 ? -17.111 0.692 23.015 1.00 57.84 162 TYR A N 1
ATOM 1342 C CA . TYR A 1 162 ? -16.437 1.856 23.547 1.00 57.84 162 TYR A CA 1
ATOM 1343 C C . TYR A 1 162 ? -15.044 1.963 22.932 1.00 57.84 162 TYR A C 1
ATOM 1345 O O . TYR A 1 162 ? -14.216 1.072 23.102 1.00 57.84 162 TYR A O 1
ATOM 1353 N N . THR A 1 163 ? -14.746 3.066 22.249 1.00 52.00 163 THR A N 1
ATOM 1354 C CA . THR A 1 163 ? -13.428 3.257 21.624 1.00 52.00 163 THR A CA 1
ATOM 1355 C C . THR A 1 163 ? -12.377 3.780 22.604 1.00 52.00 163 THR A C 1
ATOM 1357 O O . THR A 1 163 ? -11.385 4.342 22.167 1.00 52.00 163 THR A O 1
ATOM 1360 N N . HIS A 1 164 ? -12.608 3.718 23.921 1.00 41.94 164 HIS A N 1
ATOM 1361 C CA . HIS A 1 164 ? -11.741 4.313 24.954 1.00 41.94 164 HIS A CA 1
ATOM 1362 C C . HIS A 1 164 ? -11.550 5.846 24.863 1.00 41.94 164 HIS A C 1
ATOM 1364 O O . HIS A 1 164 ? -10.828 6.435 25.664 1.00 41.94 164 HIS A O 1
ATOM 1370 N N . TYR A 1 165 ? -12.263 6.523 23.952 1.00 46.69 165 TYR A N 1
ATOM 1371 C CA . TYR A 1 165 ? -12.168 7.968 23.700 1.00 46.69 165 TYR A CA 1
ATOM 1372 C C . TYR A 1 165 ? -13.453 8.734 24.037 1.00 46.69 165 TYR A C 1
ATOM 1374 O O . TYR A 1 165 ? -13.623 9.861 23.577 1.00 46.69 165 TYR A O 1
ATOM 1382 N N . GLY A 1 166 ? -14.345 8.188 24.868 1.00 47.16 166 GLY A N 1
ATOM 1383 C CA . GLY A 1 166 ? -15.625 8.828 25.201 1.00 47.16 166 GLY A CA 1
ATOM 1384 C C . GLY A 1 166 ? -16.665 8.730 24.083 1.00 47.16 166 GLY A C 1
ATOM 1385 O O . GLY A 1 166 ? -17.544 9.578 24.000 1.00 47.16 166 GLY A O 1
ATOM 1386 N N . THR A 1 167 ? -16.525 7.743 23.200 1.00 52.38 167 THR A N 1
ATOM 1387 C CA . THR A 1 167 ? -17.344 7.564 21.997 1.00 52.38 167 THR A CA 1
ATOM 1388 C C . THR A 1 167 ? -17.599 6.092 21.728 1.00 52.38 167 THR A C 1
ATOM 1390 O O . THR A 1 167 ? -16.794 5.232 22.097 1.00 52.38 167 THR A O 1
ATOM 1393 N N . TRP A 1 168 ? -18.718 5.837 21.061 1.00 62.12 168 TRP A N 1
ATOM 1394 C CA . TRP A 1 168 ? -19.232 4.517 20.738 1.00 62.12 168 TRP A CA 1
ATOM 1395 C C . TRP A 1 168 ? -19.242 4.356 19.224 1.00 62.12 168 TRP A C 1
ATOM 1397 O O . TRP A 1 168 ? -19.662 5.267 18.512 1.00 62.12 168 TRP A O 1
ATOM 1407 N N . VAL A 1 169 ? -18.747 3.226 18.734 1.00 62.62 169 VAL A N 1
ATOM 1408 C CA . VAL A 1 169 ? -18.813 2.871 17.311 1.00 62.62 169 VAL A CA 1
ATOM 1409 C C . VAL A 1 169 ? -19.641 1.612 17.162 1.00 62.62 169 VAL A C 1
ATOM 1411 O O . VAL A 1 169 ? -19.534 0.724 18.005 1.00 62.62 169 VAL A O 1
ATOM 1414 N N . VAL A 1 170 ? -20.465 1.562 16.117 1.00 61.88 170 VAL A N 1
ATOM 1415 C CA . VAL A 1 170 ? -21.207 0.354 15.745 1.00 61.88 170 VAL A CA 1
ATOM 1416 C C . VAL A 1 170 ? -20.195 -0.734 15.390 1.00 61.88 170 VAL A C 1
ATOM 1418 O O . VAL A 1 170 ? -19.266 -0.504 14.615 1.00 61.88 170 VAL A O 1
ATOM 1421 N N . ASP A 1 171 ? -20.335 -1.865 16.066 1.00 61.34 171 ASP A N 1
ATOM 1422 C CA . ASP A 1 171 ? -19.443 -3.015 16.070 1.00 61.34 171 ASP A CA 1
ATOM 1423 C C . ASP A 1 171 ? -20.044 -4.090 15.160 1.00 61.34 171 ASP A C 1
ATOM 1425 O O . ASP A 1 171 ? -20.654 -5.043 15.634 1.00 61.34 171 ASP A O 1
ATOM 1429 N N . ASP A 1 172 ? -19.917 -3.904 13.843 1.00 54.84 172 ASP A N 1
ATOM 1430 C CA . ASP A 1 172 ? -20.345 -4.923 12.870 1.00 54.84 172 ASP A CA 1
ATOM 1431 C C . ASP A 1 172 ? -19.306 -6.062 12.750 1.00 54.84 172 ASP A C 1
ATOM 1433 O O . ASP A 1 172 ? -19.641 -7.180 12.367 1.00 54.84 172 ASP A O 1
ATOM 1437 N N . GLU A 1 173 ? -18.046 -5.803 13.123 1.00 54.00 173 GLU A N 1
ATOM 1438 C CA . GLU A 1 173 ? -16.930 -6.755 13.074 1.00 54.00 173 GLU A CA 1
ATOM 1439 C C . GLU A 1 173 ? -16.064 -6.605 14.340 1.00 54.00 173 GLU A C 1
ATOM 1441 O O . GLU A 1 173 ? -15.247 -5.688 14.454 1.00 54.00 173 GLU A O 1
ATOM 1446 N N . GLY A 1 174 ? -16.257 -7.487 15.325 1.00 52.34 174 GLY A N 1
ATOM 1447 C CA . GLY A 1 174 ? -15.508 -7.448 16.585 1.00 52.34 174 GLY A CA 1
ATOM 1448 C C . GLY A 1 174 ? -13.986 -7.561 16.387 1.00 52.34 174 GLY A C 1
ATOM 1449 O O . GLY A 1 174 ? -13.505 -8.372 15.601 1.00 52.34 174 GLY A O 1
ATOM 1450 N N . GLY A 1 175 ? -13.200 -6.769 17.129 1.00 64.19 175 GLY A N 1
ATOM 1451 C CA . GLY A 1 175 ? -11.727 -6.843 17.122 1.00 64.19 175 GLY A CA 1
ATOM 1452 C C . GLY A 1 175 ? -11.035 -5.569 17.619 1.00 64.19 175 GLY A C 1
ATOM 1453 O O . GLY A 1 175 ? -11.587 -4.479 17.516 1.00 64.19 175 GLY A O 1
ATOM 1454 N N . GLU A 1 176 ? -9.834 -5.657 18.199 1.00 73.62 176 GLU A N 1
ATOM 1455 C CA . GLU A 1 176 ? -9.088 -4.494 18.724 1.00 73.62 176 GLU A CA 1
ATOM 1456 C C . GLU A 1 176 ? -8.823 -3.430 17.634 1.00 73.62 176 GLU A C 1
ATOM 1458 O O . GLU A 1 176 ? -8.498 -3.768 16.497 1.00 73.62 176 GLU A O 1
ATOM 1463 N N . LEU A 1 177 ? -8.974 -2.142 17.968 1.00 75.81 177 LEU A N 1
ATOM 1464 C CA . LEU A 1 177 ? -8.678 -1.014 17.074 1.00 75.81 177 LEU A CA 1
ATOM 1465 C C . LEU A 1 177 ? -7.453 -0.253 17.580 1.00 75.81 177 LEU A C 1
ATOM 1467 O O . LEU A 1 177 ? -7.402 0.138 18.744 1.00 75.81 177 LEU A O 1
ATOM 1471 N N . LEU A 1 178 ? -6.514 0.028 16.680 1.00 78.12 178 LEU A N 1
ATOM 1472 C CA . LEU A 1 178 ? -5.286 0.771 16.947 1.00 78.12 178 LEU A CA 1
ATOM 1473 C C . LEU A 1 178 ? -5.292 2.122 16.219 1.00 78.12 178 LEU A C 1
ATOM 1475 O O . LEU A 1 178 ? -5.915 2.276 15.171 1.00 78.12 178 LEU A O 1
ATOM 1479 N N . GLN A 1 179 ? -4.595 3.121 16.761 1.00 77.88 179 GLN A N 1
ATOM 1480 C CA . GLN A 1 179 ? -4.447 4.432 16.108 1.00 77.88 179 GLN A CA 1
ATOM 1481 C C . GLN A 1 179 ? -3.509 4.360 14.892 1.00 77.88 179 GLN A C 1
ATOM 1483 O O . GLN A 1 179 ? -2.632 3.498 14.815 1.00 77.88 179 GLN A O 1
ATOM 1488 N N . GLY A 1 180 ? -3.604 5.330 13.983 1.00 78.69 180 GLY A N 1
ATOM 1489 C CA . GLY A 1 180 ? -2.745 5.459 12.807 1.00 78.69 180 GLY A CA 1
ATOM 1490 C C . GLY A 1 180 ? -1.253 5.533 13.135 1.00 78.69 180 GLY A C 1
ATOM 1491 O O . GLY A 1 180 ? -0.433 5.022 12.371 1.00 78.69 180 GLY A O 1
ATOM 1492 N N . ILE A 1 181 ? -0.883 6.066 14.304 1.00 79.56 181 ILE A N 1
ATOM 1493 C CA . ILE A 1 181 ? 0.506 6.042 14.790 1.00 79.56 181 ILE A CA 1
ATOM 1494 C C . ILE A 1 181 ? 1.071 4.615 14.919 1.00 79.56 181 ILE A C 1
ATOM 1496 O O . ILE A 1 181 ? 2.254 4.412 14.638 1.00 79.56 181 ILE A O 1
ATOM 1500 N N . HIS A 1 182 ? 0.238 3.619 15.249 1.00 85.31 182 HIS A N 1
ATOM 1501 C CA . HIS A 1 182 ? 0.657 2.218 15.318 1.00 85.31 182 HIS A CA 1
ATOM 1502 C C . HIS A 1 182 ? 1.022 1.700 13.927 1.00 85.31 182 HIS A C 1
ATOM 1504 O O . HIS A 1 182 ? 2.083 1.107 13.750 1.00 85.31 182 HIS A O 1
ATOM 1510 N N . ALA A 1 183 ? 0.207 2.005 12.914 1.00 86.69 183 ALA A N 1
ATOM 1511 C CA . ALA A 1 183 ? 0.507 1.652 11.530 1.00 86.69 183 ALA A CA 1
ATOM 1512 C C . ALA A 1 183 ? 1.800 2.319 11.039 1.00 86.69 183 ALA A C 1
ATOM 1514 O O . ALA A 1 183 ? 2.651 1.663 10.441 1.00 86.69 183 ALA A O 1
ATOM 1515 N N . VAL A 1 184 ? 1.990 3.612 11.328 1.00 84.06 184 VAL A N 1
ATOM 1516 C CA . VAL A 1 184 ? 3.210 4.346 10.948 1.00 84.06 184 VAL A CA 1
ATOM 1517 C C . VAL A 1 184 ? 4.448 3.738 11.610 1.00 84.06 184 VAL A C 1
ATOM 1519 O O . VAL A 1 184 ? 5.486 3.594 10.958 1.00 84.06 184 VAL A O 1
ATOM 1522 N N . ARG A 1 185 ? 4.354 3.358 12.890 1.00 84.56 185 ARG A N 1
ATOM 1523 C CA . ARG A 1 185 ? 5.459 2.722 13.613 1.00 84.56 185 ARG A CA 1
ATOM 1524 C C . ARG A 1 185 ? 5.734 1.308 13.101 1.00 84.56 185 ARG A C 1
ATOM 1526 O O . ARG A 1 185 ? 6.900 0.980 12.898 1.00 84.56 185 ARG A O 1
ATOM 1533 N N . ALA A 1 186 ? 4.696 0.521 12.819 1.00 87.50 186 ALA A N 1
ATOM 1534 C CA . ALA A 1 186 ? 4.822 -0.804 12.216 1.00 87.50 186 ALA A CA 1
ATOM 1535 C C . ALA A 1 186 ? 5.523 -0.722 10.853 1.00 87.50 186 ALA A C 1
ATOM 1537 O O . ALA A 1 186 ? 6.532 -1.387 10.632 1.00 87.50 186 ALA A O 1
ATOM 1538 N N . ALA A 1 187 ? 5.089 0.198 9.987 1.00 85.06 187 ALA A N 1
ATOM 1539 C CA . ALA A 1 187 ? 5.734 0.440 8.701 1.00 85.06 187 ALA A CA 1
ATOM 1540 C C . ALA A 1 187 ? 7.208 0.841 8.848 1.00 85.06 187 ALA A C 1
ATOM 1542 O O . ALA A 1 187 ? 8.036 0.405 8.050 1.00 85.06 187 ALA A O 1
ATOM 1543 N N . ALA A 1 188 ? 7.563 1.635 9.862 1.00 83.44 188 ALA A N 1
ATOM 1544 C CA . ALA A 1 188 ? 8.955 1.984 10.128 1.00 83.44 188 ALA A CA 1
ATOM 1545 C C . ALA A 1 188 ? 9.798 0.768 10.549 1.00 83.44 188 ALA A C 1
ATOM 1547 O O . ALA A 1 188 ? 10.889 0.576 10.012 1.00 83.44 188 ALA A O 1
ATOM 1548 N N . LEU A 1 189 ? 9.288 -0.066 11.462 1.00 83.56 189 LEU A N 1
ATOM 1549 C CA . LEU A 1 189 ? 9.980 -1.274 11.930 1.00 83.56 189 LEU A CA 1
ATOM 1550 C C . LEU A 1 189 ? 10.153 -2.319 10.822 1.00 83.56 189 LEU A C 1
ATOM 1552 O O . LEU A 1 189 ? 11.161 -3.018 10.796 1.00 83.56 189 LEU A O 1
ATOM 1556 N N . SER A 1 190 ? 9.215 -2.380 9.880 1.00 78.88 190 SER A N 1
ATOM 1557 C CA . SER A 1 190 ? 9.245 -3.314 8.753 1.00 78.88 190 SER A CA 1
ATOM 1558 C C . SER A 1 190 ? 9.934 -2.754 7.498 1.00 78.88 190 SER A C 1
ATOM 1560 O O . SER A 1 190 ? 9.746 -3.280 6.403 1.00 78.88 190 SER A O 1
ATOM 1562 N N . GLY A 1 191 ? 10.689 -1.653 7.601 1.00 74.19 191 GLY A N 1
ATOM 1563 C CA . GLY A 1 191 ? 11.435 -1.082 6.467 1.00 74.19 191 GLY A CA 1
ATOM 1564 C C . GLY A 1 191 ? 10.571 -0.422 5.381 1.00 74.19 191 GLY A C 1
ATOM 1565 O O . GLY A 1 191 ? 11.057 -0.102 4.302 1.00 74.19 191 GLY A O 1
ATOM 1566 N N . SER A 1 192 ? 9.293 -0.172 5.665 1.00 74.88 192 SER A N 1
ATOM 1567 C CA . SER A 1 192 ? 8.312 0.457 4.768 1.00 74.88 192 SER A CA 1
ATOM 1568 C C . SER A 1 192 ? 8.015 1.920 5.142 1.00 74.88 192 SER A C 1
ATOM 1570 O O . SER A 1 192 ? 6.988 2.480 4.755 1.00 74.88 192 SER A O 1
ATOM 1572 N N . ALA A 1 193 ? 8.936 2.575 5.862 1.00 69.69 193 ALA A N 1
ATOM 1573 C CA . ALA A 1 193 ? 8.804 3.953 6.359 1.00 69.69 193 ALA A CA 1
ATOM 1574 C C . ALA A 1 193 ? 8.487 4.993 5.264 1.00 69.69 193 ALA A C 1
ATOM 1576 O O . ALA A 1 193 ? 7.874 6.027 5.532 1.00 69.69 193 ALA A O 1
ATOM 1577 N N . ARG A 1 194 ? 8.872 4.703 4.015 1.00 68.94 194 ARG A N 1
ATOM 1578 C CA . ARG A 1 194 ? 8.630 5.540 2.828 1.00 68.94 194 ARG A CA 1
ATOM 1579 C C . ARG A 1 194 ? 7.148 5.806 2.533 1.00 68.94 194 ARG A C 1
ATOM 1581 O O . ARG A 1 194 ? 6.838 6.742 1.809 1.00 68.94 194 ARG A O 1
ATOM 1588 N N . LEU A 1 195 ? 6.235 5.009 3.091 1.00 68.62 195 LEU A N 1
ATOM 1589 C CA . LEU A 1 195 ? 4.795 5.114 2.843 1.00 68.62 195 LEU A CA 1
ATOM 1590 C C . LEU A 1 195 ? 4.072 6.077 3.792 1.00 68.62 195 LEU A C 1
ATOM 1592 O O . LEU A 1 195 ? 2.855 6.170 3.721 1.00 68.62 195 LEU A O 1
ATOM 1596 N N . LYS A 1 196 ? 4.773 6.807 4.671 1.00 68.00 196 LYS A N 1
ATOM 1597 C CA . LYS A 1 196 ? 4.162 7.593 5.763 1.00 68.00 196 LYS A CA 1
ATOM 1598 C C . LYS A 1 196 ? 2.972 8.479 5.346 1.00 68.00 196 LYS A C 1
ATOM 1600 O O . LYS A 1 196 ? 2.018 8.571 6.109 1.00 68.00 196 LYS A O 1
ATOM 1605 N N . GLY A 1 197 ? 3.016 9.108 4.167 1.00 69.88 197 GLY A N 1
ATOM 1606 C CA . GLY A 1 197 ? 1.922 9.951 3.658 1.00 69.88 197 GLY A CA 1
ATOM 1607 C C . GLY A 1 197 ? 0.727 9.177 3.088 1.00 69.88 197 GLY A C 1
ATOM 1608 O O . GLY A 1 197 ? -0.410 9.615 3.232 1.00 69.88 197 GLY A O 1
ATOM 1609 N N . ASP A 1 198 ? 0.972 8.000 2.512 1.00 76.12 198 ASP A N 1
ATOM 1610 C CA . ASP A 1 198 ? -0.047 7.209 1.809 1.00 76.12 198 ASP A CA 1
ATOM 1611 C C . ASP A 1 198 ? -0.524 6.000 2.605 1.00 76.12 198 ASP A C 1
ATOM 1613 O O . ASP A 1 198 ? -1.452 5.318 2.186 1.00 76.12 198 ASP A O 1
ATOM 1617 N N . LEU A 1 199 ? 0.100 5.711 3.745 1.00 82.88 199 LEU A N 1
ATOM 1618 C CA . LEU A 1 199 ? -0.152 4.492 4.494 1.00 82.88 199 LEU A CA 1
ATOM 1619 C C . LEU A 1 199 ? -1.614 4.398 4.926 1.00 82.88 199 LEU A C 1
ATOM 1621 O O . LEU A 1 199 ? -2.267 3.402 4.653 1.00 82.88 199 LEU A O 1
ATOM 1625 N N . ILE A 1 200 ? -2.152 5.444 5.551 1.00 82.94 200 ILE A N 1
ATOM 1626 C CA . ILE A 1 200 ? -3.551 5.452 5.995 1.00 82.94 200 ILE A CA 1
ATOM 1627 C C . ILE A 1 200 ? -4.516 5.380 4.798 1.00 82.94 200 ILE A C 1
ATOM 1629 O O . ILE A 1 200 ? -5.403 4.527 4.812 1.00 82.94 200 ILE A O 1
ATOM 1633 N N . PRO A 1 201 ? -4.346 6.188 3.730 1.00 80.50 201 PRO A N 1
ATOM 1634 C CA . PRO A 1 201 ? -5.057 5.992 2.471 1.00 80.50 201 PRO A CA 1
ATOM 1635 C C . PRO A 1 201 ? -5.058 4.564 1.929 1.00 80.50 201 PRO A C 1
ATOM 1637 O O . PRO A 1 201 ? -6.116 4.044 1.583 1.00 80.50 201 PRO A O 1
ATOM 1640 N N . LEU A 1 202 ? -3.887 3.939 1.882 1.00 81.94 202 LEU A N 1
ATOM 1641 C CA . LEU A 1 202 ? -3.678 2.597 1.364 1.00 81.94 202 LEU A CA 1
ATOM 1642 C C . LEU A 1 202 ? -4.377 1.551 2.238 1.00 81.94 202 LEU A C 1
ATOM 1644 O O . LEU A 1 202 ? -5.094 0.700 1.720 1.00 81.94 202 LEU A O 1
ATOM 1648 N N . LEU A 1 203 ? -4.247 1.666 3.561 1.00 85.88 203 LEU A N 1
ATOM 1649 C CA . LEU A 1 203 ? -4.917 0.789 4.520 1.00 85.88 203 LEU A CA 1
ATOM 1650 C C . LEU A 1 203 ? -6.440 0.892 4.443 1.00 85.88 203 LEU A C 1
ATOM 1652 O O . LEU A 1 203 ? -7.111 -0.109 4.655 1.00 85.88 203 LEU A O 1
ATOM 1656 N N . ARG A 1 204 ? -7.002 2.059 4.101 1.00 82.38 204 ARG A N 1
ATOM 1657 C CA . ARG A 1 204 ? -8.454 2.195 3.885 1.00 82.38 204 ARG A CA 1
ATOM 1658 C C . ARG A 1 204 ? -8.931 1.359 2.701 1.00 82.38 204 ARG A C 1
ATOM 1660 O O . ARG A 1 204 ? -9.976 0.726 2.804 1.00 82.38 204 ARG A O 1
ATOM 1667 N N . VAL A 1 205 ? -8.174 1.358 1.602 1.00 78.81 205 VAL A N 1
ATOM 1668 C CA . VAL A 1 205 ? -8.514 0.570 0.409 1.00 78.81 205 VAL A CA 1
ATOM 1669 C C . VAL A 1 205 ? -8.329 -0.918 0.683 1.00 78.81 205 VAL A C 1
ATOM 1671 O O . VAL A 1 205 ? -9.257 -1.687 0.460 1.00 78.81 205 VAL A O 1
ATOM 1674 N N . ILE A 1 206 ? -7.170 -1.310 1.224 1.00 83.50 206 ILE A N 1
ATOM 1675 C CA . ILE A 1 206 ? -6.878 -2.711 1.557 1.00 83.50 206 ILE A CA 1
ATOM 1676 C C . ILE A 1 206 ? -7.899 -3.233 2.569 1.00 83.50 206 ILE A C 1
ATOM 1678 O O . ILE A 1 206 ? -8.461 -4.300 2.369 1.00 83.50 206 ILE A O 1
ATOM 1682 N N . GLY A 1 207 ? -8.182 -2.471 3.626 1.00 81.75 207 GLY A N 1
ATOM 1683 C CA . GLY A 1 207 ? -9.183 -2.835 4.621 1.00 81.75 207 GLY A CA 1
ATOM 1684 C C . GLY A 1 207 ? -10.551 -3.086 3.989 1.00 81.75 207 GLY A C 1
ATOM 1685 O O . GLY A 1 207 ? -11.124 -4.149 4.194 1.00 81.75 207 GLY A O 1
ATOM 1686 N N . ALA A 1 208 ? -11.029 -2.178 3.130 1.00 76.38 208 ALA A N 1
ATOM 1687 C CA . ALA A 1 208 ? -12.298 -2.355 2.422 1.00 76.38 208 ALA A CA 1
ATOM 1688 C C . ALA A 1 208 ? -12.327 -3.618 1.536 1.00 76.38 208 ALA A C 1
ATOM 1690 O O . ALA A 1 208 ? -13.331 -4.324 1.520 1.00 76.38 208 ALA A O 1
ATOM 1691 N N . GLU A 1 209 ? -11.230 -3.943 0.843 1.00 76.06 209 GLU A N 1
ATOM 1692 C CA . GLU A 1 209 ? -11.103 -5.191 0.068 1.00 76.06 209 GLU A CA 1
ATOM 1693 C C . GLU A 1 209 ? -11.133 -6.450 0.951 1.00 76.06 209 GLU A C 1
ATOM 1695 O O . GLU A 1 209 ? -11.485 -7.529 0.477 1.00 76.06 209 GLU A O 1
ATOM 1700 N N . ARG A 1 210 ? -10.766 -6.320 2.229 1.00 78.31 210 ARG A N 1
ATOM 1701 C CA . ARG A 1 210 ? -10.735 -7.403 3.221 1.00 78.31 210 ARG A CA 1
ATOM 1702 C C . ARG A 1 210 ? -11.952 -7.426 4.148 1.00 78.31 210 ARG A C 1
ATOM 1704 O O . ARG A 1 210 ? -11.941 -8.185 5.109 1.00 78.31 210 ARG A O 1
ATOM 1711 N N . GLY A 1 211 ? -12.961 -6.590 3.903 1.00 75.19 211 GLY A N 1
ATOM 1712 C CA . GLY A 1 211 ? -14.107 -6.393 4.804 1.00 75.19 211 GLY A CA 1
ATOM 1713 C C . GLY A 1 211 ? -13.804 -5.517 6.029 1.00 75.19 211 GLY A C 1
ATOM 1714 O O . GLY A 1 211 ? -14.698 -4.880 6.567 1.00 75.19 211 GLY A O 1
ATOM 1715 N N . MET A 1 212 ? -12.530 -5.350 6.385 1.00 79.50 212 MET A N 1
ATOM 1716 C CA . MET A 1 212 ? -12.076 -4.618 7.565 1.00 79.50 212 MET A CA 1
ATOM 1717 C C . MET A 1 212 ? -12.156 -3.094 7.395 1.00 79.50 212 MET A C 1
ATOM 1719 O O . MET A 1 212 ? -11.292 -2.449 6.788 1.00 79.50 212 MET A O 1
ATOM 1723 N N . ARG A 1 213 ? -13.169 -2.466 7.994 1.00 77.75 213 ARG A N 1
ATOM 1724 C CA . ARG A 1 213 ? -13.370 -1.012 7.891 1.00 77.75 213 ARG A CA 1
ATOM 1725 C C . ARG A 1 213 ? -12.462 -0.219 8.840 1.00 77.75 213 ARG A C 1
ATOM 1727 O O . ARG A 1 213 ? -12.463 -0.419 10.051 1.00 77.75 213 ARG A O 1
ATOM 1734 N N . LEU A 1 214 ? -11.756 0.776 8.297 1.00 79.94 214 LEU A N 1
ATOM 1735 C CA . LEU A 1 214 ? -11.098 1.817 9.097 1.00 79.94 214 LEU A CA 1
ATOM 1736 C C . LEU A 1 214 ? -12.118 2.880 9.519 1.00 79.94 214 LEU A C 1
ATOM 1738 O O . LEU A 1 214 ? -12.913 3.350 8.699 1.00 79.94 214 LEU A O 1
ATOM 1742 N N . LEU A 1 215 ? -12.053 3.312 10.777 1.00 73.06 215 LEU A N 1
ATOM 1743 C CA . LEU A 1 215 ? -12.981 4.287 11.351 1.00 73.06 215 LEU A CA 1
ATOM 1744 C C . LEU A 1 215 ? -12.279 5.631 11.579 1.00 73.06 215 LEU A C 1
ATOM 1746 O O . LEU A 1 215 ? -11.122 5.648 11.991 1.00 73.06 215 LEU A O 1
ATOM 1750 N N . PRO A 1 216 ? -12.926 6.779 11.332 1.00 65.62 216 PRO A N 1
ATOM 1751 C CA . PRO A 1 216 ? -12.339 8.065 11.688 1.00 65.62 216 PRO A CA 1
ATOM 1752 C C . PRO A 1 216 ? -12.202 8.178 13.210 1.00 65.62 216 PRO A C 1
ATOM 1754 O O . PRO A 1 216 ? -13.087 7.760 13.959 1.00 65.62 216 PRO A O 1
ATOM 1757 N N . HIS A 1 217 ? -11.112 8.779 13.683 1.00 65.31 217 HIS A N 1
ATOM 1758 C CA . HIS A 1 217 ? -10.952 9.028 15.106 1.00 65.31 217 HIS A CA 1
ATOM 1759 C C . HIS A 1 217 ? -11.949 10.114 15.555 1.00 65.31 217 HIS A C 1
ATOM 1761 O O . HIS A 1 217 ? -11.956 11.220 15.011 1.00 65.31 217 HIS A O 1
ATOM 1767 N N . PRO A 1 218 ? -12.739 9.869 16.608 1.00 48.69 218 PRO A N 1
ATOM 1768 C CA . PRO A 1 218 ? -13.863 10.728 16.990 1.00 48.69 218 PRO A CA 1
ATOM 1769 C C . PRO A 1 218 ? -13.451 12.130 17.466 1.00 48.69 218 PRO A C 1
ATOM 1771 O O . PRO A 1 218 ? -14.195 13.090 17.304 1.00 48.69 218 PRO A O 1
ATOM 1774 N N . LYS A 1 219 ? -12.259 12.255 18.064 1.00 50.59 219 LYS A N 1
ATOM 1775 C CA . LYS A 1 219 ? -11.751 13.512 18.658 1.00 50.59 219 LYS A CA 1
ATOM 1776 C C . LYS A 1 219 ? -10.560 14.156 17.944 1.00 50.59 219 LYS A C 1
ATOM 1778 O O . LYS A 1 219 ? -10.152 15.251 18.317 1.00 50.59 219 LYS A O 1
ATOM 1783 N N . LYS A 1 220 ? -9.954 13.478 16.969 1.00 55.56 220 LYS A N 1
ATOM 1784 C CA . LYS A 1 220 ? -8.706 13.916 16.331 1.00 55.56 220 LYS A CA 1
ATOM 1785 C C . LYS A 1 220 ? -8.957 13.998 14.835 1.00 55.56 220 LYS A C 1
ATOM 1787 O O . LYS A 1 220 ? -9.012 12.976 14.158 1.00 55.56 220 LYS A O 1
ATOM 1792 N N . SER A 1 221 ? -9.150 15.215 14.337 1.00 64.06 221 SER A N 1
ATOM 1793 C CA . SER A 1 221 ? -9.336 15.438 12.903 1.00 64.06 221 SER A CA 1
ATOM 1794 C C . SER A 1 221 ? -8.134 14.891 12.128 1.00 64.06 221 SER A C 1
ATOM 1796 O O . SER A 1 221 ? -6.993 15.178 12.483 1.00 64.06 221 SER A O 1
ATOM 1798 N N . GLY A 1 222 ? -8.394 14.087 11.096 1.00 66.19 222 GLY A N 1
ATOM 1799 C CA . GLY A 1 222 ? -7.361 13.462 10.261 1.00 66.19 222 GLY A CA 1
ATOM 1800 C C . GLY A 1 222 ? -6.777 12.149 10.797 1.00 66.19 222 GLY A C 1
ATOM 1801 O O . GLY A 1 222 ? -6.054 11.481 10.062 1.00 66.19 222 GLY A O 1
ATOM 1802 N N . GLU A 1 223 ? -7.113 11.741 12.022 1.00 71.25 223 GLU A N 1
ATOM 1803 C CA . GLU A 1 223 ? -6.669 10.471 12.608 1.00 71.25 223 GLU A CA 1
ATOM 1804 C C . GLU A 1 223 ? -7.674 9.346 12.308 1.00 71.25 223 GLU A C 1
ATOM 1806 O O . GLU A 1 223 ? -8.877 9.591 12.178 1.00 71.25 223 GLU A O 1
ATOM 1811 N N . TRP A 1 2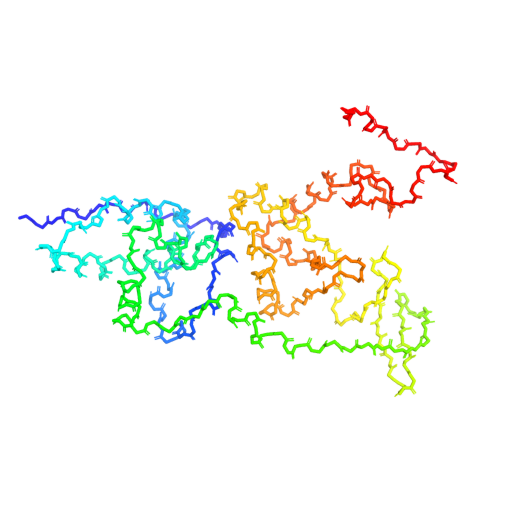24 ? -7.188 8.106 12.212 1.00 77.31 224 TRP A N 1
ATOM 1812 C CA . TRP A 1 224 ? -7.993 6.923 11.897 1.00 77.31 224 TRP A CA 1
ATOM 1813 C C . TRP A 1 224 ? -7.713 5.787 12.884 1.00 77.31 224 TRP A C 1
ATOM 1815 O O . TRP A 1 224 ? -6.583 5.592 13.325 1.00 77.31 224 TRP A O 1
ATOM 1825 N N . LEU A 1 225 ? -8.761 5.040 13.211 1.00 75.06 225 LEU A N 1
ATOM 1826 C CA . LEU A 1 225 ? -8.734 3.792 13.956 1.00 75.06 225 LEU A CA 1
ATOM 1827 C C . LEU A 1 225 ? -8.697 2.632 12.959 1.00 75.06 225 LEU A C 1
ATOM 1829 O O . LEU A 1 225 ? -9.499 2.574 12.023 1.00 75.06 225 LEU A O 1
ATOM 1833 N N . ILE A 1 226 ? -7.751 1.727 13.163 1.00 83.38 226 ILE A N 1
ATOM 1834 C CA . ILE A 1 226 ? -7.393 0.662 12.235 1.00 83.38 226 ILE A CA 1
ATOM 1835 C C . ILE A 1 226 ? -7.557 -0.677 12.949 1.00 83.38 226 ILE A C 1
ATOM 1837 O O . ILE A 1 226 ? -7.024 -0.825 14.050 1.00 83.38 226 ILE A O 1
ATOM 1841 N N . PRO A 1 227 ? -8.249 -1.659 12.351 1.00 84.81 227 PRO A N 1
ATOM 1842 C CA . PRO A 1 227 ? -8.326 -3.003 12.911 1.00 84.81 227 PRO A CA 1
ATOM 1843 C C . PRO A 1 227 ? -6.932 -3.583 13.164 1.00 84.81 227 PRO A C 1
ATOM 1845 O O . PRO A 1 227 ? -6.087 -3.603 12.267 1.00 84.81 227 PRO A O 1
ATOM 1848 N N . ARG A 1 228 ? -6.687 -4.070 14.385 1.00 84.69 228 ARG A N 1
ATOM 1849 C CA . ARG A 1 228 ? -5.437 -4.745 14.756 1.00 84.69 228 ARG A CA 1
ATOM 1850 C C . ARG A 1 228 ? -5.173 -5.926 13.830 1.00 84.69 228 ARG A C 1
ATOM 1852 O O . ARG A 1 228 ? -4.066 -6.031 13.325 1.00 84.69 228 ARG A O 1
ATOM 1859 N N . ALA A 1 229 ? -6.203 -6.715 13.523 1.00 86.44 229 ALA A N 1
ATOM 1860 C CA . ALA A 1 229 ? -6.117 -7.842 12.594 1.00 86.44 229 ALA A CA 1
ATOM 1861 C C . ALA A 1 229 ? -5.573 -7.437 11.212 1.00 86.44 229 ALA A C 1
ATOM 1863 O O . ALA A 1 229 ? -4.719 -8.130 10.666 1.00 86.44 229 ALA A O 1
ATOM 1864 N N . LEU A 1 230 ? -5.985 -6.277 10.681 1.00 89.00 230 LEU A N 1
ATOM 1865 C CA . LEU A 1 230 ? -5.443 -5.753 9.423 1.00 89.00 230 LEU A CA 1
ATOM 1866 C C . LEU A 1 230 ? -3.949 -5.442 9.555 1.00 89.00 230 LEU A C 1
ATOM 1868 O O . LEU A 1 230 ? -3.162 -5.735 8.662 1.00 89.00 230 LEU A O 1
ATOM 1872 N N . LEU A 1 231 ? -3.537 -4.835 10.668 1.00 89.81 231 LEU A N 1
ATOM 1873 C CA . LEU A 1 231 ? -2.129 -4.530 10.902 1.00 89.81 231 LEU A CA 1
ATOM 1874 C C . LEU A 1 231 ? -1.295 -5.801 11.125 1.00 89.81 231 LEU A C 1
ATOM 1876 O O . LEU A 1 231 ? -0.169 -5.878 10.643 1.00 89.81 231 LEU A O 1
ATOM 1880 N N . GLU A 1 232 ? -1.833 -6.810 11.802 1.00 90.88 232 GLU A N 1
ATOM 1881 C CA . GLU A 1 232 ? -1.162 -8.096 12.008 1.00 90.88 232 GLU A CA 1
ATOM 1882 C C . GLU A 1 232 ? -1.026 -8.882 10.702 1.00 90.88 232 GLU A C 1
ATOM 1884 O O . GLU A 1 232 ? 0.037 -9.445 10.454 1.00 90.88 232 GLU A O 1
ATOM 1889 N N . GLU A 1 233 ? -2.039 -8.853 9.829 1.00 89.00 233 GLU A N 1
ATOM 1890 C CA . GLU A 1 233 ? -1.958 -9.446 8.489 1.00 89.00 233 GLU A CA 1
ATOM 1891 C C . GLU A 1 233 ? -0.827 -8.814 7.663 1.00 89.00 233 GLU A C 1
ATOM 1893 O O . GLU A 1 233 ? -0.089 -9.516 6.974 1.00 89.00 233 GLU A O 1
ATOM 1898 N N . LEU A 1 234 ? -0.679 -7.487 7.725 1.00 88.06 234 LEU A N 1
ATOM 1899 C CA . LEU A 1 234 ? 0.250 -6.749 6.865 1.00 88.06 234 LEU A CA 1
ATOM 1900 C C . LEU A 1 234 ? 1.682 -6.699 7.410 1.00 88.06 234 LEU A C 1
ATOM 1902 O O . LEU A 1 234 ? 2.635 -6.763 6.635 1.00 88.06 234 LEU A O 1
ATOM 1906 N N . PHE A 1 235 ? 1.843 -6.531 8.724 1.00 87.94 235 PHE A N 1
ATOM 1907 C CA . PHE A 1 235 ? 3.140 -6.293 9.373 1.00 87.94 235 PHE A CA 1
ATOM 1908 C C . PHE A 1 235 ? 3.630 -7.483 10.211 1.00 87.94 235 PHE A C 1
ATOM 1910 O O . PHE A 1 235 ? 4.789 -7.484 10.637 1.00 87.94 235 PHE A O 1
ATOM 1917 N N . GLY A 1 236 ? 2.784 -8.488 10.433 1.00 88.94 236 GLY A N 1
ATOM 1918 C CA . GLY A 1 236 ? 3.045 -9.623 11.315 1.00 88.94 236 GLY A CA 1
ATOM 1919 C C . GLY A 1 236 ? 2.667 -9.330 12.775 1.00 88.94 236 GLY A C 1
ATOM 1920 O O . GLY A 1 236 ? 2.882 -8.208 13.257 1.00 88.94 236 GLY A O 1
ATOM 1921 N N . PRO A 1 237 ? 2.133 -10.322 13.511 1.00 88.88 237 PRO A N 1
ATOM 1922 C CA . PRO A 1 237 ? 1.681 -10.143 14.890 1.00 88.88 237 PRO A CA 1
ATOM 1923 C C . PRO A 1 237 ? 2.812 -9.729 15.836 1.00 88.88 237 PRO A C 1
ATOM 1925 O O . PRO A 1 237 ? 2.608 -8.896 16.718 1.00 88.88 237 PRO A O 1
ATOM 1928 N N . GLU A 1 238 ? 4.037 -10.216 15.624 1.00 89.62 238 GLU A N 1
ATOM 1929 C CA . GLU A 1 238 ? 5.191 -9.863 16.455 1.00 89.62 238 GLU A CA 1
ATOM 1930 C C . GLU A 1 238 ? 5.574 -8.387 16.308 1.00 89.62 238 GLU A C 1
ATOM 1932 O O . GLU A 1 238 ? 5.954 -7.737 17.289 1.00 89.62 238 GLU A O 1
ATOM 1937 N N . THR A 1 239 ? 5.457 -7.842 15.092 1.00 89.19 239 THR A N 1
ATOM 1938 C CA . THR A 1 239 ? 5.697 -6.420 14.831 1.00 89.19 239 THR A CA 1
ATOM 1939 C C . THR A 1 239 ? 4.663 -5.577 15.556 1.00 89.19 239 THR A C 1
ATOM 1941 O O . THR A 1 239 ? 5.036 -4.620 16.232 1.00 89.19 239 THR A O 1
ATOM 1944 N N . ILE A 1 240 ? 3.380 -5.930 15.458 1.00 90.19 240 ILE A N 1
ATOM 1945 C CA . ILE A 1 240 ? 2.304 -5.166 16.099 1.00 90.19 240 ILE A CA 1
ATOM 1946 C C . ILE A 1 240 ? 2.418 -5.222 17.617 1.00 90.19 240 ILE A C 1
ATOM 1948 O O . ILE A 1 240 ? 2.375 -4.179 18.264 1.00 90.19 240 ILE A O 1
ATOM 1952 N N . GLU A 1 241 ? 2.705 -6.390 18.183 1.00 87.56 241 GLU A N 1
ATOM 1953 C CA . GLU A 1 241 ? 2.923 -6.531 19.621 1.00 87.56 241 GLU A CA 1
ATOM 1954 C C . GLU A 1 241 ? 4.129 -5.713 20.106 1.00 87.56 241 GLU A C 1
ATOM 1956 O O . GLU A 1 241 ? 4.124 -5.115 21.184 1.00 87.56 241 GLU A O 1
ATOM 1961 N N . ARG A 1 242 ? 5.198 -5.647 19.306 1.00 87.25 242 ARG A N 1
ATOM 1962 C CA . ARG A 1 242 ? 6.335 -4.769 19.593 1.00 87.25 242 ARG A CA 1
ATOM 1963 C C . ARG A 1 242 ? 5.943 -3.291 19.524 1.00 87.25 242 ARG A C 1
ATOM 1965 O O . ARG A 1 242 ? 6.349 -2.536 20.401 1.00 87.25 242 ARG A O 1
ATOM 1972 N N . VAL A 1 243 ? 5.170 -2.877 18.520 1.00 86.31 243 VAL A N 1
ATOM 1973 C CA . VAL A 1 243 ? 4.689 -1.493 18.380 1.00 86.31 243 VAL A CA 1
ATOM 1974 C C . VAL A 1 243 ? 3.829 -1.092 19.572 1.00 86.31 243 VAL A C 1
ATOM 1976 O O . VAL A 1 243 ? 4.070 -0.036 20.148 1.00 86.31 243 VAL A O 1
ATOM 1979 N N . CYS A 1 244 ? 2.875 -1.934 19.970 1.00 81.44 244 CYS A N 1
ATOM 1980 C CA . CYS A 1 244 ? 2.017 -1.687 21.126 1.00 81.44 244 CYS A CA 1
ATOM 1981 C C . CYS A 1 244 ? 2.846 -1.511 22.404 1.00 81.44 244 CYS A C 1
ATOM 1983 O O . CYS A 1 244 ? 2.606 -0.573 23.156 1.00 81.44 244 CYS A O 1
ATOM 1985 N N . ARG A 1 245 ? 3.882 -2.335 22.613 1.00 76.94 245 ARG A N 1
ATOM 1986 C CA . ARG A 1 245 ? 4.809 -2.179 23.747 1.00 76.94 245 ARG A CA 1
ATOM 1987 C C . ARG A 1 245 ? 5.655 -0.908 23.671 1.00 76.94 245 ARG A C 1
ATOM 1989 O O . ARG A 1 245 ? 5.822 -0.240 24.683 1.00 76.94 245 ARG A O 1
ATOM 1996 N N . GLU A 1 246 ? 6.195 -0.568 22.499 1.00 77.50 246 GLU A N 1
ATOM 1997 C CA . GLU A 1 246 ? 7.001 0.650 22.315 1.00 77.50 246 GLU A CA 1
ATOM 1998 C C . GLU A 1 246 ? 6.170 1.922 22.506 1.00 77.50 246 GLU A C 1
ATOM 2000 O O . GLU A 1 246 ? 6.675 2.913 23.032 1.00 77.50 246 GLU A O 1
ATOM 2005 N N . LEU A 1 247 ? 4.909 1.899 22.075 1.00 71.06 247 LEU A N 1
ATOM 2006 C CA . LEU A 1 247 ? 4.001 3.026 22.223 1.00 71.06 247 LEU A CA 1
ATOM 2007 C C . LEU A 1 247 ? 3.362 3.069 23.610 1.00 71.06 247 LEU A C 1
ATOM 2009 O O . LEU A 1 247 ? 3.116 4.167 24.068 1.00 71.06 247 LEU A O 1
ATOM 2013 N N . ASN A 1 248 ? 3.177 1.946 24.312 1.00 63.09 248 ASN A N 1
ATOM 2014 C CA . ASN A 1 248 ? 2.622 1.873 25.671 1.00 63.09 248 ASN A CA 1
ATOM 2015 C C . ASN A 1 248 ? 3.604 1.204 26.656 1.00 63.09 248 ASN A C 1
ATOM 2017 O O . ASN A 1 248 ? 3.348 0.121 27.186 1.00 63.09 248 ASN A O 1
ATOM 2021 N N . LEU A 1 249 ? 4.735 1.866 26.927 1.00 49.31 249 LEU A N 1
ATOM 2022 C CA . LEU A 1 249 ? 5.846 1.317 27.726 1.00 49.31 249 LEU A CA 1
ATOM 2023 C C . LEU A 1 249 ? 5.460 0.885 29.154 1.00 49.31 249 LEU A C 1
ATOM 2025 O O . LEU A 1 249 ? 6.127 0.029 29.732 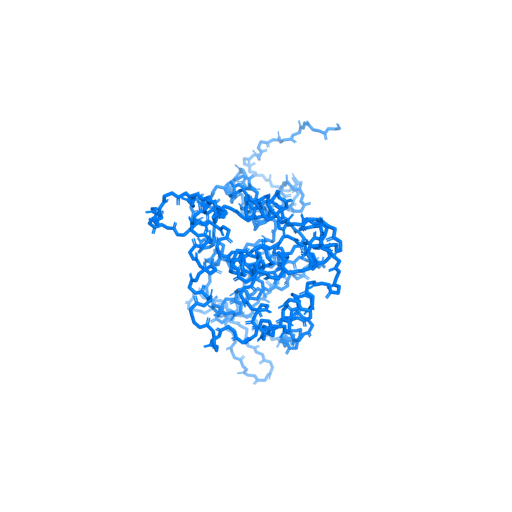1.00 49.31 249 LEU A O 1
ATOM 2029 N N . CYS A 1 250 ? 4.407 1.466 29.738 1.00 47.50 250 CYS A N 1
ATOM 2030 C CA . CYS A 1 250 ? 3.934 1.128 31.085 1.00 47.50 250 CYS A CA 1
ATOM 2031 C C . CYS A 1 250 ? 2.712 0.195 31.104 1.00 47.50 250 CYS A C 1
ATOM 2033 O O . CYS A 1 250 ? 2.185 -0.080 32.181 1.00 47.50 250 CYS A O 1
ATOM 2035 N N . ASN A 1 251 ? 2.263 -0.285 29.938 1.00 48.31 251 ASN A N 1
ATOM 2036 C CA . ASN A 1 251 ? 1.084 -1.140 29.776 1.00 48.31 251 ASN A CA 1
ATOM 2037 C C . ASN A 1 251 ? -0.187 -0.550 30.425 1.00 48.31 251 ASN A C 1
ATOM 2039 O O . ASN A 1 251 ? -1.051 -1.259 30.941 1.00 48.31 251 ASN A O 1
ATOM 2043 N N . CYS A 1 252 ? -0.275 0.780 30.461 1.00 50.59 252 CYS A N 1
ATOM 2044 C CA . CYS A 1 252 ? -1.318 1.490 31.182 1.00 50.59 252 CYS A CA 1
ATOM 2045 C C . CYS A 1 252 ? -2.567 1.600 30.308 1.00 50.59 252 CYS A C 1
ATOM 2047 O O . CYS A 1 252 ? -2.502 2.114 29.191 1.00 50.59 252 CYS A O 1
ATOM 2049 N N . ALA A 1 253 ? -3.724 1.200 30.844 1.00 49.03 253 ALA A N 1
ATOM 2050 C CA . ALA A 1 253 ? -5.027 1.369 30.189 1.00 49.03 253 ALA A CA 1
ATOM 2051 C C . ALA A 1 253 ? -5.386 2.847 29.923 1.00 49.03 253 ALA A C 1
ATOM 2053 O O . ALA A 1 253 ? -6.295 3.145 29.153 1.00 49.03 253 ALA A O 1
ATOM 2054 N N . PHE A 1 254 ? -4.665 3.775 30.560 1.00 48.53 254 PHE A N 1
ATOM 2055 C CA . PHE A 1 254 ? -4.832 5.216 30.409 1.00 48.53 254 PHE A CA 1
ATOM 2056 C C . PHE A 1 254 ? -3.727 5.873 29.580 1.00 48.53 254 PHE A C 1
ATOM 2058 O O . PHE A 1 254 ? -3.653 7.098 29.570 1.00 48.53 254 PHE A O 1
ATOM 2065 N N . TRP A 1 255 ? -2.838 5.126 28.923 1.00 51.38 255 TRP A N 1
ATOM 2066 C CA . TRP A 1 255 ? -1.810 5.724 28.071 1.00 51.38 255 TRP A CA 1
ATOM 2067 C C . TRP A 1 255 ? -2.426 6.514 26.900 1.00 51.38 255 TRP A C 1
ATOM 2069 O O . TRP A 1 255 ? -3.424 6.118 26.303 1.00 51.38 255 TRP A O 1
ATOM 2079 N N . SER A 1 256 ? -1.838 7.667 26.586 1.00 51.28 256 SER A N 1
ATOM 2080 C CA . SER A 1 256 ? -2.245 8.564 25.508 1.00 51.28 256 SER A CA 1
ATOM 2081 C C . SER A 1 256 ? -1.086 8.815 24.556 1.00 51.28 256 SER A C 1
ATOM 2083 O O . SER A 1 256 ? -0.168 9.583 24.853 1.00 51.28 256 SER A O 1
ATOM 2085 N N . ASP A 1 257 ? -1.212 8.276 23.345 1.00 52.25 257 ASP A N 1
ATOM 2086 C CA . ASP A 1 257 ? -0.274 8.520 22.244 1.00 52.25 257 ASP A CA 1
ATOM 2087 C C . ASP A 1 257 ? -0.168 10.008 21.881 1.00 52.25 257 ASP A C 1
ATOM 2089 O O . ASP A 1 257 ? 0.877 10.473 21.441 1.00 52.25 257 ASP A O 1
ATOM 2093 N N . ALA A 1 258 ? -1.234 10.790 22.107 1.00 48.03 258 ALA A N 1
ATOM 2094 C CA . ALA A 1 258 ? -1.238 12.231 21.828 1.00 48.03 258 ALA A CA 1
ATOM 2095 C C . ALA A 1 258 ? -0.344 13.027 22.792 1.00 48.03 258 ALA A C 1
ATOM 2097 O O . ALA A 1 258 ? 0.076 14.135 22.472 1.00 48.03 258 ALA A O 1
ATOM 2098 N N . ARG A 1 259 ? -0.109 12.485 23.991 1.00 47.59 259 ARG A N 1
ATOM 2099 C CA . ARG A 1 259 ? 0.728 13.093 25.029 1.00 47.59 259 ARG A CA 1
ATOM 2100 C C . ARG A 1 259 ? 2.063 12.373 25.195 1.00 47.59 259 ARG A C 1
ATOM 2102 O O . ARG A 1 259 ? 2.843 12.810 26.032 1.00 47.59 259 ARG A O 1
ATOM 2109 N N . LEU A 1 260 ? 2.294 11.284 24.449 1.00 50.53 260 LEU A N 1
ATOM 2110 C CA . LEU A 1 260 ? 3.391 10.340 24.690 1.00 50.53 260 LEU A CA 1
ATOM 2111 C C . LEU A 1 260 ? 3.495 9.989 26.192 1.00 50.53 260 LEU A C 1
ATOM 2113 O O . LEU A 1 260 ? 4.576 10.013 26.773 1.00 50.53 260 LEU A O 1
ATOM 2117 N N . GLY A 1 261 ? 2.346 9.762 26.845 1.00 53.06 261 GLY A N 1
ATOM 2118 C CA . GLY A 1 261 ? 2.256 9.676 28.306 1.00 53.06 261 GLY A CA 1
ATOM 2119 C C . GLY A 1 261 ? 0.842 9.398 28.825 1.00 53.06 261 GLY A C 1
ATOM 2120 O O . GLY A 1 261 ? -0.075 9.139 28.053 1.00 53.06 261 GLY A O 1
ATOM 2121 N N . CYS A 1 262 ? 0.620 9.474 30.141 1.00 52.44 262 CYS A N 1
ATOM 2122 C CA . CYS A 1 262 ? -0.688 9.190 30.752 1.00 52.44 262 CYS A CA 1
ATOM 2123 C C . CYS A 1 262 ? -1.794 10.185 30.316 1.00 52.44 262 CYS A C 1
ATOM 2125 O O . CYS A 1 262 ? -1.718 11.400 30.531 1.00 52.44 262 CYS A O 1
ATOM 2127 N N . GLY A 1 263 ? -2.874 9.659 29.737 1.00 50.28 263 GLY A N 1
ATOM 2128 C CA . GLY A 1 263 ? -4.057 10.371 29.253 1.00 50.28 263 GLY A CA 1
ATOM 2129 C C . GLY A 1 263 ? -4.943 10.970 30.345 1.00 50.28 263 GLY A C 1
ATOM 2130 O O . GLY A 1 263 ? -5.559 12.007 30.101 1.00 50.28 263 GLY A O 1
ATOM 2131 N N . MET A 1 264 ? -4.939 10.408 31.558 1.00 46.38 264 MET A N 1
ATOM 2132 C CA . MET A 1 264 ? -5.670 10.976 32.705 1.00 46.38 264 MET A CA 1
ATOM 2133 C C . MET A 1 264 ? -4.992 12.225 33.286 1.00 46.38 264 MET A C 1
ATOM 2135 O O . MET A 1 264 ? -5.621 12.988 34.008 1.00 46.38 264 MET A O 1
ATOM 2139 N N . GLY A 1 265 ? -3.728 12.487 32.930 1.00 47.38 265 GLY A N 1
ATOM 2140 C CA . GLY A 1 265 ? -2.929 13.510 33.598 1.00 47.38 265 GLY A CA 1
ATOM 2141 C C . GLY A 1 265 ? -2.561 13.070 35.019 1.00 47.38 265 GLY A C 1
ATOM 2142 O O . GLY A 1 265 ? -3.370 12.541 35.770 1.00 47.38 265 GLY A O 1
ATOM 2143 N N . HIS A 1 266 ? -1.307 13.283 35.406 1.00 45.69 266 HIS A N 1
ATOM 2144 C CA . HIS A 1 266 ? -0.711 12.812 36.666 1.00 45.69 266 HIS A CA 1
ATOM 2145 C C . HIS A 1 266 ? -1.349 13.349 37.967 1.00 45.69 266 HIS A C 1
ATOM 2147 O O . HIS A 1 266 ? -0.806 13.118 39.043 1.00 45.69 266 HIS A O 1
ATOM 2153 N N . LYS A 1 267 ? -2.449 14.107 37.913 1.00 41.91 267 LYS A N 1
ATOM 2154 C CA . LYS A 1 267 ? -2.869 14.940 39.046 1.00 41.91 267 LYS A CA 1
ATOM 2155 C C . LYS A 1 267 ? -3.753 14.244 40.080 1.00 41.91 267 LYS A C 1
ATOM 2157 O O . LYS A 1 267 ? -3.790 14.732 41.201 1.00 41.91 267 LYS A O 1
ATOM 2162 N N . GLU A 1 268 ? -4.405 13.123 39.763 1.00 39.75 268 GLU A N 1
ATOM 2163 C CA . GLU A 1 268 ? -5.455 12.581 40.653 1.00 39.75 268 GLU A CA 1
ATOM 2164 C C . GLU A 1 268 ? -5.369 11.075 40.966 1.00 39.75 268 GLU A C 1
ATOM 2166 O O . GLU A 1 268 ? -6.252 10.541 41.629 1.00 39.75 268 GLU A O 1
ATOM 2171 N N . LEU A 1 269 ? -4.309 10.364 40.562 1.00 38.84 269 LEU A N 1
ATOM 2172 C CA . LEU A 1 269 ? -4.195 8.921 40.828 1.00 38.84 269 LEU A CA 1
ATOM 2173 C C . LEU A 1 269 ? -3.237 8.602 41.986 1.00 38.84 269 LEU A C 1
ATOM 2175 O O . LEU A 1 269 ? -2.023 8.776 41.883 1.00 38.84 269 LEU A O 1
ATOM 2179 N N . THR A 1 270 ? -3.783 8.046 43.070 1.00 36.81 270 THR A N 1
ATOM 2180 C CA . THR A 1 270 ? -3.042 7.377 44.151 1.00 36.81 270 THR A CA 1
ATOM 2181 C C . THR A 1 270 ? -2.744 5.925 43.755 1.00 36.81 270 THR A C 1
ATOM 2183 O O . THR A 1 270 ? -3.429 4.998 44.178 1.00 36.81 270 THR A O 1
ATOM 2186 N N . GLY A 1 271 ? -1.750 5.716 42.891 1.00 38.72 271 GLY A N 1
ATOM 2187 C CA . GLY A 1 271 ? -1.282 4.393 42.452 1.00 38.72 271 GLY A CA 1
ATOM 2188 C C . GLY A 1 271 ? 0.210 4.411 42.088 1.00 38.72 271 GLY A C 1
ATOM 2189 O O . GLY A 1 271 ? 0.801 5.496 42.066 1.00 38.72 271 GLY A O 1
ATOM 2190 N N . PRO A 1 272 ? 0.851 3.247 41.839 1.00 37.53 272 PRO A N 1
ATOM 2191 C CA . PRO A 1 272 ? 2.269 3.187 41.488 1.00 37.53 272 PRO A CA 1
ATOM 2192 C C . PRO A 1 272 ? 2.542 4.076 40.271 1.00 37.53 272 PRO A C 1
ATOM 2194 O O . PRO A 1 272 ? 1.942 3.915 39.207 1.00 37.53 272 PRO A O 1
ATOM 2197 N N . ARG A 1 273 ? 3.402 5.080 40.475 1.00 41.59 273 ARG A N 1
ATOM 2198 C CA . ARG A 1 273 ? 3.707 6.118 39.487 1.00 41.59 273 ARG A CA 1
ATOM 2199 C C . ARG A 1 273 ? 4.345 5.468 38.262 1.00 41.59 273 ARG A C 1
ATOM 2201 O O . ARG A 1 273 ? 5.288 4.693 38.401 1.00 41.59 273 ARG A O 1
ATOM 2208 N N . CYS A 1 274 ? 3.842 5.799 37.073 1.00 43.66 274 CYS A N 1
ATOM 2209 C CA . CYS A 1 274 ? 4.567 5.512 35.837 1.00 43.66 274 CYS A CA 1
ATOM 2210 C C . CYS A 1 274 ? 5.973 6.127 35.961 1.00 43.66 274 CYS A C 1
ATOM 2212 O O . CYS A 1 274 ? 6.062 7.259 36.445 1.00 43.66 274 CYS A O 1
ATOM 2214 N N . PRO A 1 275 ? 7.051 5.417 35.586 1.00 41.56 275 PRO A N 1
ATOM 2215 C CA . PRO A 1 275 ? 8.386 5.995 35.612 1.00 41.56 275 PRO A CA 1
ATOM 2216 C C . PRO A 1 275 ? 8.392 7.246 34.732 1.00 41.56 275 PRO A C 1
ATOM 2218 O O . PRO A 1 275 ? 8.022 7.192 33.558 1.00 41.56 275 PRO A O 1
ATOM 2221 N N . ASP A 1 276 ? 8.752 8.377 35.335 1.00 39.78 276 ASP A N 1
ATOM 2222 C CA . ASP A 1 276 ? 8.922 9.647 34.645 1.00 39.78 276 ASP A CA 1
ATOM 2223 C C . ASP A 1 276 ? 9.923 9.454 33.498 1.00 39.78 276 ASP A C 1
ATOM 2225 O O . ASP A 1 276 ? 11.117 9.288 33.733 1.00 39.78 276 ASP A O 1
ATOM 2229 N N . PHE A 1 277 ? 9.474 9.574 32.248 1.00 38.56 277 PHE A N 1
ATOM 2230 C CA . PHE A 1 277 ? 10.358 10.040 31.176 1.00 38.56 277 PHE A CA 1
ATOM 2231 C C . PHE A 1 277 ? 10.415 11.575 31.224 1.00 38.56 277 PHE A C 1
ATOM 2233 O O . PHE A 1 277 ? 10.108 12.279 30.266 1.00 38.56 277 PHE A O 1
ATOM 2240 N N . GLY A 1 278 ? 10.779 12.103 32.395 1.00 32.44 278 GLY A N 1
ATOM 2241 C CA . GLY A 1 278 ? 11.176 13.489 32.576 1.00 32.44 278 GLY A CA 1
ATOM 2242 C C . GLY A 1 278 ? 12.618 13.634 32.116 1.00 32.44 278 GLY A C 1
ATOM 2243 O O . GLY A 1 278 ? 13.540 13.382 32.885 1.00 32.44 278 GLY A O 1
ATOM 2244 N N . GLY A 1 279 ? 12.815 13.994 30.850 1.00 29.70 279 GLY A N 1
ATOM 2245 C CA . GLY A 1 279 ? 14.163 14.139 30.313 1.00 29.70 279 GLY A CA 1
ATOM 2246 C C . GLY A 1 279 ? 14.278 14.741 28.921 1.00 29.70 279 GLY A C 1
ATOM 2247 O O . GLY A 1 279 ? 15.245 14.423 28.247 1.00 29.70 279 GLY A O 1
ATOM 2248 N N . LEU A 1 280 ? 13.333 15.575 28.478 1.00 27.67 280 LEU A N 1
ATOM 2249 C CA . LEU A 1 280 ? 13.540 16.502 27.357 1.00 27.67 280 LEU A CA 1
ATOM 2250 C C . LEU A 1 280 ? 12.771 17.799 27.645 1.00 27.67 280 LEU A C 1
ATOM 2252 O O . LEU A 1 280 ? 11.641 17.990 27.199 1.00 27.67 280 LEU A O 1
ATOM 2256 N N . SER A 1 281 ? 13.390 18.637 28.478 1.00 33.06 281 SER A N 1
ATOM 2257 C CA . SER A 1 281 ? 13.242 20.095 28.427 1.00 33.06 281 SER A CA 1
ATOM 2258 C C . SER A 1 281 ? 13.859 20.642 27.146 1.00 33.06 281 SER A C 1
ATOM 2260 O O . SER A 1 281 ? 14.970 20.154 26.827 1.00 33.06 281 SER A O 1
#